Protein AF-0000000084525727 (afdb_homodimer)

Radius of gyration: 20.19 Å; Cα contacts (8 Å, |Δi|>4): 589; chains: 2; bounding box: 46×66×68 Å

Foldseek 3Di:
DDPPPPPPPPPPPDPPPPQDDQLCQLVCCVVPQKHWQPPWDDDVVGLATDDDDRSSLLNVLVSCVVPVPKAKEKEFEAQPPDDQVVQFVSRQSNSVNSLCCSCPVVNDDSVRYHGGYRYHVDFPADSVDPVSRVRRGTIMIGIDDD/DDPPPPPPPPPPPDPPPPQDDQLCQLVCCVVPQKHWQPPWDDDVVGLATDDDDRSSLLNVLVSCVVPVPKAKEKEFEAQPPDDQVVQFVSRQSNSVNSLCCSCPVVPDDSVRYHGGYRYHVDFPADSVDPVSRVRRGTIMIGIDDD

Organism: NCBI:txid1123501

Secondary structure (DSSP, 8-state):
---------------------TTHHHHHHHHHSEEE-TT--B-TT--SBPSS--HHHHHHHHHHHH-TT-EEEEEEE--S-S-HHHHHHHHHHHHHHHHHHHHHHH---GGGEEEEEEETSS-SS-TTSHHHHHHHSEEEEEEEP-/---------------------TTHHHHHHHHHSEEE-TT--B-TT--SBPSS--HHHHHHHHHHHH-TT-EEEEEEE--SSS-HHHHHHHHHHHHHHHHHHHHHHH---GGGEEEEE-TTSS-SS-TTSHHHHHHHSEEEEEEEP-

Nearest PDB structures (foldseek):
  5u1h-assembly3_C  TM=8.884E-01  e=2.795E-12  Pseudomonas aeruginosa PAO1
  5wtp-assembly2_B  TM=9.328E-01  e=4.922E-11  Capnocytophaga gingivalis ATCC 33624
  4g88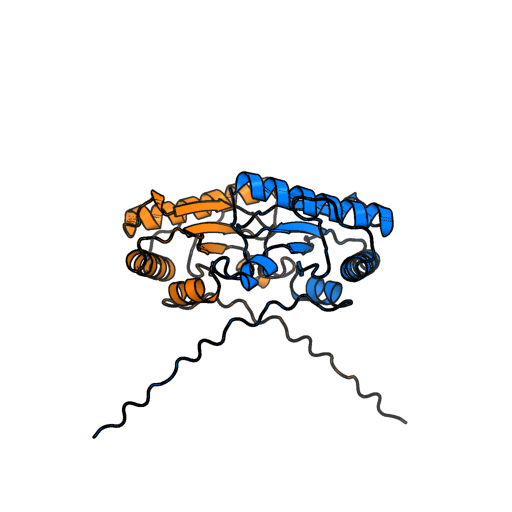-assembly4_G  TM=8.685E-01  e=4.033E-10  Acinetobacter baumannii
  7rjj-assembly2_B  TM=8.411E-01  e=5.866E-09  Klebsiella pneumoniae subsp. pneumoniae
  7bba-assembly4_D  TM=8.745E-01  e=3.495E-08  Escherichia coli

InterPro domains:
  IPR006664 Outer membrane protein, bacterial [PR01021] (42-64)
  IPR006664 Outer membrane protein, bacterial [PR01021] (72-87)
  IPR006664 Outer membrane protein, bacterial [PR01021] (87-103)
  IPR006665 OmpA-like domain [PF00691] (42-137)
  IPR006665 OmpA-like domain [PS51123] (29-146)
  IPR006665 OmpA-like domain [cd07185] (39-143)
  IPR036737 OmpA-like domain superfamily [G3DSA:3.30.1330.60] (24-145)
  IPR036737 OmpA-like domain superfamily [SSF103088] (37-145)
  IPR050330 Bacterial Outer Membrane Structural/Functional [PTHR30329] (40-145)

pLDDT: mean 86.95, std 20.02, range [26.7, 98.88]

Solvent-accessible surface area (backbone atoms only — not comparable to full-atom values): 15829 Å² total; per-residue (Å²): 136,84,80,78,76,77,77,75,77,73,70,76,67,78,72,75,85,66,54,56,56,75,70,33,40,45,56,30,33,72,71,35,20,35,28,58,43,61,75,72,53,57,48,89,98,46,44,52,62,53,88,77,88,43,58,46,57,52,29,41,44,54,41,44,66,76,35,79,75,55,34,35,38,28,30,9,27,26,38,68,76,74,55,61,70,61,30,24,53,47,13,20,44,32,14,40,35,50,50,49,46,39,31,73,75,63,63,43,64,64,90,39,50,46,55,34,44,53,6,44,72,73,59,80,32,20,57,85,40,72,68,22,25,53,66,15,51,38,40,29,40,33,52,46,75,120,136,82,80,80,78,78,78,75,76,74,72,78,68,78,74,76,85,64,54,56,58,75,71,32,40,43,56,32,33,71,71,34,21,35,29,58,44,62,77,72,51,57,50,90,97,44,44,52,62,52,87,78,87,45,58,44,58,53,30,42,45,52,42,42,67,76,35,80,75,55,34,34,37,27,31,10,28,26,38,68,78,73,55,62,70,63,29,24,55,47,13,21,44,33,14,40,35,51,50,50,46,41,31,73,74,61,64,42,62,64,89,41,49,46,56,36,40,53,6,45,74,74,59,81,30,20,55,86,40,72,70,22,25,54,65,16,51,37,39,30,41,32,53,46,75,120

Sequence (292 aa):
MAEATDDALTGEAAAPVVPPAAGEVGAQLEAAGHAVLGDLSFATGSSTLDEGSYPALADLAAWMAAHPGQAVALVGHTDAEGSLDANIALSRRRAASVLERLVDSHGVDRARLSAEGMGWLAPLASNLSAEGREANRRVEAVLLPEMAEATDDALTGEAAAPVVPPAAGEVGAQLEAAGHAVLGDLSFATGSSTLDEGSYPALADLAAWMAAHPGQAVALVGHTDAEGSLDANIALSRRRAASVLERLVDSHGVDRARLSAEGMGWLAPLASNLSAEGREANRRVEAVLLPE

Structure (mmCIF, N/CA/C/O backbone):
data_AF-0000000084525727-model_v1
#
loop_
_entity.id
_entity.type
_entity.pdbx_description
1 polymer 'Outer membrane protein'
#
loop_
_atom_site.group_PDB
_atom_site.id
_atom_site.type_symbol
_atom_site.label_atom_id
_atom_site.label_alt_id
_atom_site.label_comp_id
_atom_site.label_asym_id
_atom_site.label_entity_id
_atom_site.label_seq_id
_atom_site.pdbx_PDB_ins_code
_atom_site.Cartn_x
_atom_site.Cartn_y
_atom_site.Cartn_z
_atom_site.occupancy
_atom_site.B_iso_or_equiv
_atom_site.auth_seq_id
_atom_site.auth_comp_id
_atom_site.auth_asym_id
_atom_site.auth_atom_id
_atom_site.pdbx_PDB_model_num
ATOM 1 N N . MET A 1 1 ? -26.609 40.812 -18.391 1 31.98 1 MET A N 1
ATOM 2 C CA . MET A 1 1 ? -26.969 39.438 -18.016 1 31.98 1 MET A CA 1
ATOM 3 C C . MET A 1 1 ? -25.781 38.5 -18.25 1 31.98 1 MET A C 1
ATOM 5 O O . MET A 1 1 ? -25.516 38.094 -19.375 1 31.98 1 MET A O 1
ATOM 9 N N . ALA A 1 2 ? -24.719 38.656 -17.422 1 43.72 2 ALA A N 1
ATOM 10 C CA . ALA A 1 2 ? -23.406 38.031 -17.547 1 43.72 2 ALA A CA 1
ATOM 11 C C . ALA A 1 2 ? -23.516 36.531 -17.391 1 43.72 2 ALA A C 1
ATOM 13 O O . ALA A 1 2 ? -24.188 36.031 -16.484 1 43.72 2 ALA A O 1
ATOM 14 N N . GLU A 1 3 ? -23.344 35.688 -18.406 1 37.12 3 GLU A N 1
ATOM 15 C CA . GLU A 1 3 ? -23.375 34.219 -18.484 1 37.12 3 GLU A CA 1
ATOM 16 C C . GLU A 1 3 ? -22.219 33.594 -17.688 1 37.12 3 GLU A C 1
ATOM 18 O O . GLU A 1 3 ? -21.047 33.875 -17.984 1 37.12 3 GLU A O 1
ATOM 23 N N . ALA A 1 4 ? -22.406 33.375 -16.359 1 46.28 4 ALA A N 1
ATOM 24 C CA . ALA A 1 4 ? -21.469 32.625 -15.539 1 46.28 4 ALA A CA 1
ATOM 25 C C . ALA A 1 4 ? -21.172 31.25 -16.156 1 46.28 4 ALA A C 1
ATOM 27 O O . ALA A 1 4 ? -22.078 30.438 -16.359 1 46.28 4 ALA A O 1
ATOM 28 N N . THR A 1 5 ? -20.094 31.109 -16.938 1 38.69 5 THR A N 1
ATOM 29 C CA . THR A 1 5 ? -19.641 29.828 -17.469 1 38.69 5 THR A CA 1
ATOM 30 C C . THR A 1 5 ? -19.203 28.891 -16.328 1 38.69 5 THR A C 1
ATOM 32 O O . THR A 1 5 ? -18.359 29.266 -15.523 1 38.69 5 THR A O 1
ATOM 35 N N . ASP A 1 6 ? -20.078 28.062 -15.789 1 33.31 6 ASP A N 1
ATOM 36 C CA . ASP A 1 6 ? -19.828 26.969 -14.859 1 33.31 6 ASP A CA 1
ATOM 37 C C . ASP A 1 6 ? -18.703 26.062 -15.375 1 33.31 6 ASP A C 1
ATOM 39 O O . ASP A 1 6 ? -18.859 25.375 -16.391 1 33.31 6 ASP A O 1
ATOM 43 N N . ASP A 1 7 ? -17.5 26.453 -15.258 1 34.81 7 ASP A N 1
ATOM 44 C CA . ASP A 1 7 ? -16.406 25.516 -15.555 1 34.81 7 ASP A CA 1
ATOM 45 C C . ASP A 1 7 ? -16.516 24.266 -14.695 1 34.81 7 ASP A C 1
ATOM 47 O O . ASP A 1 7 ? -16.391 24.344 -13.469 1 34.81 7 ASP A O 1
ATOM 51 N N . ALA A 1 8 ? -17.328 23.234 -15.125 1 36.19 8 ALA A N 1
ATOM 52 C CA . ALA A 1 8 ? -17.344 21.875 -14.609 1 36.19 8 ALA A CA 1
ATOM 53 C C . ALA A 1 8 ? -15.93 21.328 -14.43 1 36.19 8 ALA A C 1
ATOM 55 O O . ALA A 1 8 ? -15.188 21.188 -15.398 1 36.19 8 ALA A O 1
ATOM 56 N N . LEU A 1 9 ? -15.305 21.547 -13.273 1 33.56 9 LEU A N 1
ATOM 57 C CA . LEU A 1 9 ? -14.109 20.812 -12.906 1 33.56 9 LEU A CA 1
ATOM 58 C C . LEU A 1 9 ? -14.312 19.312 -13.109 1 33.56 9 LEU A C 1
ATOM 60 O O . LEU A 1 9 ? -15.078 18.688 -12.375 1 33.56 9 LEU A O 1
ATOM 64 N N . THR A 1 10 ? -14.312 18.812 -14.312 1 36.59 10 THR A N 1
ATOM 65 C CA . THR A 1 10 ? -14.312 17.375 -14.562 1 36.59 10 THR A CA 1
ATOM 66 C C . THR A 1 10 ? -13.203 16.688 -13.781 1 36.59 10 THR A C 1
ATOM 68 O O . THR A 1 10 ? -12.016 16.906 -14.055 1 36.59 10 THR A O 1
ATOM 71 N N . GLY A 1 11 ? -13.289 16.578 -12.523 1 33.56 11 GLY A N 1
ATOM 72 C CA . GLY A 1 11 ? -12.391 15.68 -11.797 1 33.56 11 GLY A CA 1
ATOM 73 C C . GLY A 1 11 ? -12.125 14.375 -12.523 1 33.56 11 GLY A C 1
ATOM 74 O O . GLY A 1 11 ? -13.047 13.594 -12.758 1 33.56 11 GLY A O 1
ATOM 75 N N . GLU A 1 12 ? -11.164 14.336 -13.391 1 34.34 12 GLU A N 1
ATOM 76 C CA . GLU A 1 12 ? -10.82 13.062 -14.016 1 34.34 12 GLU A CA 1
ATOM 77 C C . GLU A 1 12 ? -10.711 11.945 -12.977 1 34.34 12 GLU A C 1
ATOM 79 O O . GLU A 1 12 ? -9.93 12.047 -12.031 1 34.34 12 GLU A O 1
ATOM 84 N N . ALA A 1 13 ? -11.781 11.258 -12.68 1 36.78 13 ALA A N 1
ATOM 85 C CA . ALA A 1 13 ? -11.82 10.039 -11.867 1 36.78 13 ALA A CA 1
ATOM 86 C C . ALA A 1 13 ? -10.547 9.211 -12.062 1 36.78 13 ALA A C 1
ATOM 88 O O . ALA A 1 13 ? -10.102 9.008 -13.188 1 36.78 13 ALA A O 1
ATOM 89 N N . ALA A 1 14 ? -9.703 9.086 -11.102 1 40.97 14 ALA A N 1
ATOM 90 C CA . ALA A 1 14 ? -8.578 8.164 -11.219 1 40.97 14 ALA A CA 1
ATOM 91 C C . ALA A 1 14 ? -8.977 6.902 -11.969 1 40.97 14 ALA A C 1
ATOM 93 O O . ALA A 1 14 ? -10.039 6.332 -11.719 1 40.97 14 ALA A O 1
ATOM 94 N N . ALA A 1 15 ? -8.398 6.621 -13.141 1 43.16 15 ALA A N 1
ATOM 95 C CA . ALA A 1 15 ? -8.695 5.438 -13.938 1 43.16 15 ALA A CA 1
ATOM 96 C C . ALA A 1 15 ? -8.656 4.172 -13.086 1 43.16 15 ALA A C 1
ATOM 98 O O . ALA A 1 15 ? -7.816 4.047 -12.188 1 43.16 15 ALA A O 1
ATOM 99 N N . PRO A 1 16 ? -9.758 3.4 -13.109 1 41.09 16 PRO A N 1
ATOM 100 C CA . PRO A 1 16 ? -9.789 2.146 -12.352 1 41.09 16 PRO A CA 1
ATOM 101 C C . PRO A 1 16 ? -8.531 1.303 -12.57 1 41.09 16 PRO A C 1
ATOM 103 O O . PRO A 1 16 ? -7.977 1.285 -13.664 1 41.09 16 PRO A O 1
ATOM 106 N N . VAL A 1 17 ? -7.73 1.151 -11.531 1 44.66 17 VAL A N 1
ATOM 107 C CA . VAL A 1 17 ? -6.648 0.175 -11.609 1 44.66 17 VAL A CA 1
ATOM 108 C C . VAL A 1 17 ? -7.172 -1.129 -12.203 1 44.66 17 VAL A C 1
ATOM 110 O O . VAL A 1 17 ? -8.039 -1.781 -11.625 1 44.66 17 VAL A O 1
ATOM 113 N N . VAL A 1 18 ? -7.316 -1.193 -13.508 1 49.03 18 VAL A N 1
ATOM 114 C CA . VAL A 1 18 ? -7.746 -2.41 -14.18 1 49.03 18 VAL A CA 1
ATOM 115 C C . VAL A 1 18 ? -6.734 -3.525 -13.938 1 49.03 18 VAL A C 1
ATOM 117 O O . VAL A 1 18 ? -5.535 -3.348 -14.18 1 49.03 18 VAL A O 1
ATOM 120 N N . PRO A 1 19 ? -7.129 -4.52 -13.203 1 53.41 19 PRO A N 1
ATOM 121 C CA . PRO A 1 19 ? -6.211 -5.656 -13.094 1 53.41 19 PRO A CA 1
ATOM 122 C C . PRO A 1 19 ? -5.605 -6.055 -14.438 1 53.41 19 PRO A C 1
ATOM 124 O O . PRO A 1 19 ? -6.262 -5.938 -15.469 1 53.41 19 PRO A O 1
ATOM 127 N N . PRO A 1 20 ? -4.34 -6.117 -14.43 1 51 20 PRO A N 1
ATOM 128 C CA . PRO A 1 20 ? -3.719 -6.496 -15.695 1 51 20 PRO A CA 1
ATOM 129 C C . PRO A 1 20 ? -4.309 -7.773 -16.281 1 51 20 PRO A C 1
ATOM 131 O O . PRO A 1 20 ? -4.762 -8.648 -15.547 1 51 20 PRO A O 1
ATOM 134 N N . ALA A 1 21 ? -4.629 -7.723 -17.531 1 55.97 21 ALA A N 1
ATOM 135 C CA . ALA A 1 21 ? -5 -8.945 -18.234 1 55.97 21 ALA A CA 1
ATOM 136 C C . ALA A 1 21 ? -3.918 -10.016 -18.094 1 55.97 21 ALA A C 1
ATOM 138 O O . ALA A 1 21 ? -2.768 -9.703 -17.781 1 55.97 21 ALA A O 1
ATOM 139 N N . ALA A 1 22 ? -4.348 -11.266 -18.219 1 56.44 22 ALA A N 1
ATOM 140 C CA . ALA A 1 22 ? -3.447 -12.414 -18.297 1 56.44 22 ALA A CA 1
ATOM 141 C C . ALA A 1 22 ? -2.291 -12.141 -19.25 1 56.44 22 ALA A C 1
ATOM 143 O O . ALA A 1 22 ? -2.479 -11.516 -20.297 1 56.44 22 ALA A O 1
ATOM 144 N N . GLY A 1 23 ? -0.954 -12.188 -18.797 1 65.5 23 GLY A N 1
ATOM 145 C CA . GLY A 1 23 ? 0.255 -11.891 -19.547 1 65.5 23 GLY A CA 1
ATOM 146 C C . GLY A 1 23 ? 0.879 -10.562 -19.188 1 65.5 23 GLY A C 1
ATOM 147 O O . GLY A 1 23 ? 2.014 -10.273 -19.578 1 65.5 23 GLY A O 1
ATOM 148 N N . GLU A 1 24 ? 0.169 -9.898 -18.312 1 87.06 24 GLU A N 1
ATOM 149 C CA . GLU A 1 24 ? 0.654 -8.539 -18.078 1 87.06 24 GLU A CA 1
ATOM 150 C C . GLU A 1 24 ? 1.333 -8.43 -16.719 1 87.06 24 GLU A C 1
ATOM 152 O O . GLU A 1 24 ? 1.987 -7.426 -16.422 1 87.06 24 GLU A O 1
ATOM 157 N N . VAL A 1 25 ? 1.328 -9.523 -15.977 1 95.62 25 VAL A N 1
ATOM 158 C CA . VAL A 1 25 ? 1.922 -9.469 -14.648 1 95.62 25 VAL A CA 1
ATOM 159 C C . VAL A 1 25 ? 3.416 -9.172 -14.758 1 95.62 25 VAL A C 1
ATOM 161 O O . VAL A 1 25 ? 3.926 -8.273 -14.086 1 95.62 25 VAL A O 1
ATOM 164 N N . GLY A 1 26 ? 4.043 -9.914 -15.672 1 94.62 26 GLY A N 1
ATOM 165 C CA . GLY A 1 26 ? 5.469 -9.695 -15.875 1 94.62 26 GLY A CA 1
ATOM 166 C C . GLY A 1 26 ? 5.805 -8.281 -16.312 1 94.62 26 GLY A C 1
ATOM 167 O O . GLY A 1 26 ? 6.734 -7.672 -15.781 1 94.62 26 GLY A O 1
ATOM 168 N N . ALA A 1 27 ? 5.023 -7.812 -17.25 1 93.25 27 ALA A N 1
ATOM 169 C CA . ALA A 1 27 ? 5.25 -6.461 -17.75 1 93.25 27 ALA A CA 1
ATOM 170 C C . ALA A 1 27 ? 5.07 -5.426 -16.641 1 93.25 27 ALA A C 1
ATOM 172 O O . ALA A 1 27 ? 5.832 -4.457 -16.562 1 93.25 27 ALA A O 1
ATOM 173 N N . GLN A 1 28 ? 4.125 -5.617 -15.805 1 95.81 28 GLN A N 1
ATOM 174 C CA . GLN A 1 28 ? 3.877 -4.688 -14.703 1 95.81 28 GLN A CA 1
ATOM 175 C C . GLN A 1 28 ? 4.996 -4.746 -13.672 1 95.81 28 GLN A C 1
ATOM 177 O O . GLN A 1 28 ? 5.426 -3.715 -13.148 1 95.81 28 GLN A O 1
ATOM 182 N N . LEU A 1 29 ? 5.473 -5.941 -13.43 1 96.56 29 LEU A N 1
ATOM 183 C CA . LEU A 1 29 ? 6.586 -6.086 -12.5 1 96.56 29 LEU A CA 1
ATOM 184 C C . LEU A 1 29 ? 7.809 -5.32 -12.992 1 96.56 29 LEU A C 1
ATOM 186 O O . LEU A 1 29 ? 8.469 -4.629 -12.211 1 96.56 29 LEU A O 1
ATOM 190 N N . GLU A 1 30 ? 8.023 -5.453 -14.266 1 92.88 30 GLU A N 1
ATOM 191 C CA . GLU A 1 30 ? 9.195 -4.793 -14.836 1 92.88 30 GLU A CA 1
ATOM 192 C C . GLU A 1 30 ? 9.016 -3.279 -14.859 1 92.88 30 GLU A C 1
ATOM 194 O O . GLU A 1 30 ? 9.953 -2.535 -14.555 1 92.88 30 GLU A O 1
ATOM 199 N N . ALA A 1 31 ? 7.887 -2.842 -15.133 1 92.75 31 ALA A N 1
ATOM 200 C CA . ALA A 1 31 ? 7.633 -1.415 -15.312 1 92.75 31 ALA A CA 1
ATOM 201 C C . ALA A 1 31 ? 7.422 -0.723 -13.969 1 92.75 31 ALA A C 1
ATOM 203 O O . ALA A 1 31 ? 7.949 0.368 -13.734 1 92.75 31 ALA A O 1
ATOM 204 N N . ALA A 1 32 ? 6.746 -1.383 -13.062 1 95 32 ALA A N 1
ATOM 205 C CA . ALA A 1 32 ? 6.258 -0.69 -11.875 1 95 32 ALA A CA 1
ATOM 206 C C . ALA A 1 32 ? 6.875 -1.275 -10.609 1 95 32 ALA A C 1
ATOM 208 O O . ALA A 1 32 ? 6.816 -0.662 -9.539 1 95 32 ALA A O 1
ATOM 209 N N . GLY A 1 33 ? 7.461 -2.432 -10.711 1 96.56 33 GLY A N 1
ATOM 210 C CA . GLY A 1 33 ? 8.031 -3.107 -9.555 1 96.56 33 GLY A CA 1
ATOM 211 C C . GLY A 1 33 ? 7.004 -3.865 -8.742 1 96.56 33 GLY A C 1
ATOM 212 O O . GLY A 1 33 ? 7.332 -4.457 -7.707 1 96.56 33 GLY A O 1
ATOM 213 N N . HIS A 1 34 ? 5.73 -3.777 -9.117 1 97.44 34 HIS A N 1
ATOM 214 C CA . HIS A 1 34 ? 4.648 -4.523 -8.477 1 97.44 34 HIS A CA 1
ATOM 215 C C . HIS A 1 34 ? 3.506 -4.77 -9.453 1 97.44 34 HIS A C 1
ATOM 217 O O . HIS A 1 34 ? 3.408 -4.105 -10.484 1 97.44 34 HIS A O 1
ATOM 223 N N . ALA A 1 35 ? 2.658 -5.781 -9.125 1 97.38 35 ALA A N 1
ATOM 224 C CA . ALA A 1 35 ? 1.536 -6.148 -9.984 1 97.38 35 ALA A CA 1
ATOM 225 C C . ALA A 1 35 ? 0.396 -6.75 -9.172 1 97.38 35 ALA A C 1
ATOM 227 O O . ALA A 1 35 ? 0.62 -7.621 -8.32 1 97.38 35 ALA A O 1
ATOM 228 N N . VAL A 1 36 ? -0.81 -6.23 -9.438 1 97 36 VAL A N 1
ATOM 229 C CA . VAL A 1 36 ? -1.998 -6.848 -8.859 1 97 36 VAL A CA 1
ATOM 230 C C . VAL A 1 36 ? -2.26 -8.195 -9.523 1 97 36 VAL A C 1
ATOM 232 O O . VAL A 1 36 ? -2.232 -8.305 -10.758 1 97 36 VAL A O 1
ATOM 235 N N . LEU A 1 37 ? -2.447 -9.172 -8.688 1 97 37 LEU A N 1
ATOM 236 C CA . LEU A 1 37 ? -2.871 -10.469 -9.195 1 97 37 LEU A CA 1
ATOM 237 C C . LEU A 1 37 ? -4.391 -10.555 -9.266 1 97 37 LEU A C 1
ATOM 239 O O . LEU A 1 37 ? -5.035 -11.047 -8.336 1 97 37 LEU A O 1
ATOM 243 N N . GLY A 1 38 ? -5.035 -10.07 -10.273 1 88.94 38 GLY A N 1
ATOM 244 C CA . GLY A 1 38 ? -6.418 -9.625 -10.359 1 88.94 38 GLY A CA 1
ATOM 245 C C . GLY A 1 38 ? -7.398 -10.773 -10.531 1 88.94 38 GLY A C 1
ATOM 246 O O . GLY A 1 38 ? -8.609 -10.578 -10.43 1 88.94 38 GLY A O 1
ATOM 247 N N . ASP A 1 39 ? -7.133 -12 -10.75 1 89.25 39 ASP A N 1
ATOM 248 C CA . ASP A 1 39 ? -8.094 -13.055 -11.047 1 89.25 39 ASP A CA 1
ATOM 249 C C . ASP A 1 39 ? -8.211 -14.031 -9.883 1 89.25 39 ASP A C 1
ATOM 251 O O . ASP A 1 39 ? -8.836 -15.094 -10.016 1 89.25 39 ASP A O 1
ATOM 255 N N . LEU A 1 40 ? -7.664 -13.656 -8.742 1 94.44 40 LEU A N 1
ATOM 256 C CA . LEU A 1 40 ? -7.68 -14.578 -7.613 1 94.44 40 LEU A CA 1
ATOM 257 C C . LEU A 1 40 ? -9.039 -14.578 -6.93 1 94.44 40 LEU A C 1
ATOM 259 O O . LEU A 1 40 ? -9.68 -13.531 -6.801 1 94.44 40 LEU A O 1
ATOM 263 N N . SER A 1 41 ? -9.398 -15.766 -6.52 1 92.31 41 SER A N 1
ATOM 264 C CA . SER A 1 41 ? -10.672 -15.922 -5.828 1 92.31 41 SER A CA 1
ATOM 265 C C . SER A 1 41 ? -10.508 -16.719 -4.539 1 92.31 41 SER A C 1
ATOM 267 O O . SER A 1 41 ? -9.914 -17.797 -4.547 1 92.31 41 SER A O 1
ATOM 269 N N . PHE A 1 42 ? -11.008 -16.062 -3.465 1 92.5 42 PHE A N 1
ATOM 270 C CA . PHE A 1 42 ? -11.086 -16.703 -2.158 1 92.5 42 PHE A CA 1
ATOM 271 C C . PHE A 1 42 ? -12.539 -16.891 -1.729 1 92.5 42 PHE A C 1
ATOM 273 O O . PHE A 1 42 ? -13.391 -16.047 -2.021 1 92.5 42 PHE A O 1
ATOM 280 N N . ALA A 1 43 ? -12.789 -17.984 -1.154 1 80.88 43 ALA A N 1
ATOM 281 C CA . ALA A 1 43 ? -14.148 -18.141 -0.631 1 80.88 43 ALA A CA 1
ATOM 282 C C . ALA A 1 43 ? -14.438 -17.109 0.452 1 80.88 43 ALA A C 1
ATOM 284 O O . ALA A 1 43 ? -13.523 -16.656 1.143 1 80.88 43 ALA A O 1
ATOM 285 N N . THR A 1 44 ? -15.789 -16.656 0.565 1 71.31 44 THR A N 1
ATOM 286 C CA . THR A 1 44 ? -16.188 -15.703 1.595 1 71.31 44 THR A CA 1
ATOM 287 C C . THR A 1 44 ? -15.703 -16.156 2.969 1 71.31 44 THR A C 1
ATOM 289 O O . THR A 1 44 ? -15.914 -17.312 3.354 1 71.31 44 THR A O 1
ATOM 292 N N . GLY A 1 45 ? -15.07 -15.297 3.646 1 77 45 GLY A N 1
ATOM 293 C CA . GLY A 1 45 ? -14.602 -15.594 4.992 1 77 45 GLY A CA 1
ATOM 294 C C . GLY A 1 45 ? -13.406 -16.516 5.02 1 77 45 GLY A C 1
ATOM 295 O O . GLY A 1 45 ? -13 -16.984 6.086 1 77 45 GLY A O 1
ATOM 296 N N . SER A 1 46 ? -12.891 -16.859 3.82 1 85.06 46 SER A N 1
ATOM 297 C CA . SER A 1 46 ? -11.797 -17.812 3.727 1 85.06 46 SER A CA 1
ATOM 298 C C . SER A 1 46 ? -10.516 -17.156 3.229 1 85.06 46 SER A C 1
ATOM 300 O O . SER A 1 46 ? -10.562 -16.094 2.607 1 85.06 46 SER A O 1
ATOM 302 N N . SER A 1 47 ? -9.398 -17.75 3.693 1 93.06 47 SER A N 1
ATOM 303 C CA . SER A 1 47 ? -8.109 -17.328 3.156 1 93.06 47 SER A CA 1
ATOM 304 C C . SER A 1 47 ? -7.527 -18.375 2.227 1 93.06 47 SER A C 1
ATOM 306 O O . SER A 1 47 ? -6.395 -18.25 1.758 1 93.06 47 SER A O 1
ATOM 308 N N . THR A 1 48 ? -8.297 -19.359 2.008 1 92.94 48 THR A N 1
ATOM 309 C CA . THR A 1 48 ? -7.824 -20.422 1.118 1 92.94 48 THR A CA 1
ATOM 310 C C . THR A 1 48 ? -8.156 -20.094 -0.334 1 92.94 48 THR A C 1
ATOM 312 O O . THR A 1 48 ? -9.32 -19.828 -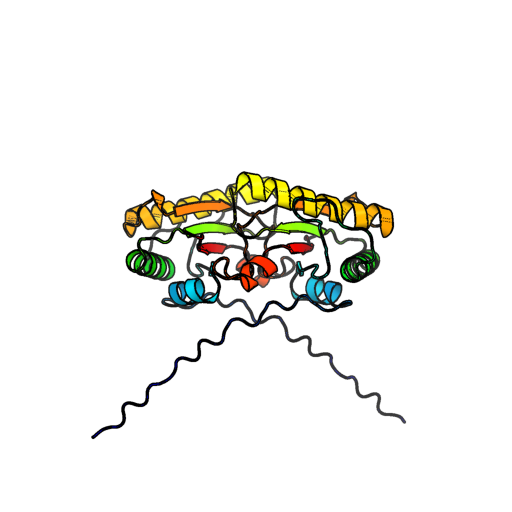0.668 1 92.94 48 THR A O 1
ATOM 315 N N . LEU A 1 49 ? -7.195 -20.078 -1.158 1 94.62 49 LEU A N 1
ATOM 316 C CA . LEU A 1 49 ? -7.383 -19.844 -2.586 1 94.62 49 LEU A CA 1
ATOM 317 C C . LEU A 1 49 ? -8.203 -20.969 -3.213 1 94.62 49 LEU A C 1
ATOM 319 O O . LEU A 1 49 ? -7.934 -22.156 -2.973 1 94.62 49 LEU A O 1
ATOM 323 N N . ASP A 1 50 ? -9.203 -20.578 -3.947 1 91.56 50 ASP A N 1
ATOM 324 C CA . ASP A 1 50 ? -10.062 -21.578 -4.59 1 91.56 50 ASP A CA 1
ATOM 325 C C . ASP A 1 50 ? -9.266 -22.422 -5.574 1 91.56 50 ASP A C 1
ATOM 327 O O . ASP A 1 50 ? -8.219 -22 -6.074 1 91.56 50 ASP A O 1
ATOM 331 N N . GLU A 1 51 ? -9.969 -23.562 -5.754 1 88.44 51 GLU A N 1
ATOM 332 C CA . GLU A 1 51 ? -9.359 -24.438 -6.758 1 88.44 51 GLU A CA 1
ATOM 333 C C . GLU A 1 51 ? -9.516 -23.859 -8.156 1 88.44 51 GLU A C 1
ATOM 335 O O . GLU A 1 51 ? -10.414 -23.047 -8.406 1 88.44 51 GLU A O 1
ATOM 340 N N . GLY A 1 52 ? -8.633 -24.109 -9 1 89.06 52 GLY A N 1
ATOM 341 C CA . GLY A 1 52 ? -8.711 -23.641 -10.375 1 89.06 52 GLY A CA 1
ATOM 342 C C . GLY A 1 52 ? -7.418 -23.031 -10.883 1 89.06 52 GLY A C 1
ATOM 343 O O . GLY A 1 52 ? -6.398 -23.062 -10.188 1 89.06 52 GLY A O 1
ATOM 344 N N . SER A 1 53 ? -7.609 -22.672 -12.109 1 90.25 53 SER A N 1
ATOM 345 C CA . SER A 1 53 ? -6.453 -22.062 -12.758 1 90.25 53 SER A CA 1
ATOM 346 C C . SER A 1 53 ? -6.539 -20.531 -12.711 1 90.25 53 SER A C 1
ATOM 348 O O . SER A 1 53 ? -7.617 -19.969 -12.891 1 90.25 53 SER A O 1
ATOM 350 N N . TYR A 1 54 ? -5.391 -20.016 -12.414 1 93.94 54 TYR A N 1
ATOM 351 C CA . TYR A 1 54 ? -5.277 -18.562 -12.367 1 93.94 54 TYR A CA 1
ATOM 352 C C . TYR A 1 54 ? -4.188 -18.078 -13.305 1 93.94 54 TYR A C 1
ATOM 354 O O . TYR A 1 54 ? -2.998 -18.172 -13 1 93.94 54 TYR A O 1
ATOM 362 N N . PRO A 1 55 ? -4.582 -17.484 -14.398 1 94.75 55 PRO A N 1
ATOM 363 C CA . PRO A 1 55 ? -3.602 -17.031 -15.383 1 94.75 55 PRO A CA 1
ATOM 364 C C . PRO A 1 55 ? -2.559 -16.094 -14.781 1 94.75 55 PRO A C 1
ATOM 366 O O . PRO A 1 55 ? -1.385 -16.141 -15.164 1 94.75 55 PRO A O 1
ATOM 369 N N . ALA A 1 56 ? -2.957 -15.281 -13.875 1 96.19 56 ALA A N 1
ATOM 370 C CA . ALA A 1 56 ? -2.012 -14.359 -13.258 1 96.19 56 ALA A CA 1
ATOM 371 C C . ALA A 1 56 ? -0.896 -15.109 -12.539 1 96.19 56 ALA A C 1
ATOM 373 O O . ALA A 1 56 ? 0.261 -14.688 -12.562 1 96.19 56 ALA A O 1
ATOM 374 N N . LEU A 1 57 ? -1.222 -16.188 -11.891 1 97.31 57 LEU A N 1
ATOM 375 C CA . LEU A 1 57 ? -0.209 -16.969 -11.195 1 97.31 57 LEU A CA 1
ATOM 376 C C . LEU A 1 57 ? 0.716 -17.672 -12.188 1 97.31 57 LEU A C 1
ATOM 378 O O . LEU A 1 57 ? 1.927 -17.75 -11.961 1 97.31 57 LEU A O 1
ATOM 382 N N . ALA A 1 58 ? 0.119 -18.141 -13.219 1 96.38 58 ALA A N 1
ATOM 383 C CA . ALA A 1 58 ? 0.933 -18.766 -14.258 1 96.38 58 ALA A CA 1
ATOM 384 C C . ALA A 1 58 ? 1.903 -17.766 -14.875 1 96.38 58 ALA A C 1
ATOM 386 O O . ALA A 1 58 ? 3.074 -18.078 -15.094 1 96.38 58 ALA A O 1
ATOM 387 N N . ASP A 1 59 ? 1.402 -16.609 -15.133 1 96.56 59 ASP A N 1
ATOM 388 C CA . ASP A 1 59 ? 2.232 -15.547 -15.688 1 96.56 59 ASP A CA 1
ATOM 389 C C . ASP A 1 59 ? 3.369 -15.18 -14.734 1 96.56 59 ASP A C 1
ATOM 391 O O . ASP A 1 59 ? 4.512 -15.016 -15.164 1 96.56 59 ASP A O 1
ATOM 395 N N . LEU A 1 60 ? 3.062 -15.055 -13.477 1 97.94 60 LEU A N 1
ATOM 396 C CA . LEU A 1 60 ? 4.078 -14.727 -12.484 1 97.94 60 LEU A CA 1
ATOM 397 C C . LEU A 1 60 ? 5.137 -15.828 -12.406 1 97.94 60 LEU A C 1
ATOM 399 O O . LEU A 1 60 ? 6.336 -15.539 -12.414 1 97.94 60 LEU A O 1
ATOM 403 N N . ALA A 1 61 ? 4.68 -17.016 -12.359 1 98 61 ALA A N 1
ATOM 404 C CA . ALA A 1 61 ? 5.605 -18.141 -12.281 1 98 61 ALA A CA 1
ATOM 405 C C . ALA A 1 61 ? 6.531 -18.188 -13.5 1 98 61 ALA A C 1
ATOM 407 O O . ALA A 1 61 ? 7.734 -18.406 -13.359 1 98 61 ALA A O 1
ATOM 408 N N . ALA A 1 62 ? 5.973 -18 -14.648 1 97.12 62 ALA A N 1
ATOM 409 C CA . ALA A 1 62 ? 6.766 -18 -15.867 1 97.12 62 ALA A CA 1
ATOM 410 C C . ALA A 1 62 ? 7.797 -16.859 -15.844 1 97.12 62 ALA A C 1
ATOM 412 O O . ALA A 1 62 ? 8.945 -17.062 -16.234 1 97.12 62 ALA A O 1
ATOM 413 N N . TRP A 1 63 ? 7.332 -15.742 -15.453 1 97.75 63 TRP A N 1
ATOM 414 C CA . TRP A 1 63 ? 8.25 -14.609 -15.352 1 97.75 63 TRP A CA 1
ATOM 415 C C . TRP A 1 63 ? 9.383 -14.914 -14.383 1 97.75 63 TRP A C 1
ATOM 417 O O . TRP A 1 63 ? 10.547 -14.633 -14.68 1 97.75 63 TRP A O 1
ATOM 427 N N . MET A 1 64 ? 9.094 -15.461 -13.211 1 97.75 64 MET A N 1
ATOM 428 C CA . MET A 1 64 ? 10.102 -15.766 -12.203 1 97.75 64 MET A CA 1
ATOM 429 C C . MET A 1 64 ? 11.086 -16.812 -12.719 1 97.75 64 MET A C 1
ATOM 431 O O . MET A 1 64 ? 12.273 -16.766 -12.406 1 97.75 64 MET A O 1
ATOM 435 N N . ALA A 1 65 ? 10.555 -17.734 -13.508 1 97.69 65 ALA A N 1
ATOM 436 C CA . ALA A 1 65 ? 11.438 -18.719 -14.117 1 97.69 65 ALA A CA 1
ATOM 437 C C . ALA A 1 65 ? 12.445 -18.047 -15.055 1 97.69 65 ALA A C 1
ATOM 439 O O . ALA A 1 65 ? 13.602 -18.469 -15.141 1 97.69 65 ALA A O 1
ATOM 440 N N . ALA A 1 66 ? 12.008 -17.031 -15.727 1 96.88 66 ALA A N 1
ATOM 441 C CA . ALA A 1 66 ? 12.859 -16.312 -16.672 1 96.88 66 ALA A CA 1
ATOM 442 C C . ALA A 1 66 ? 13.812 -15.375 -15.938 1 96.88 66 ALA A C 1
ATOM 444 O O . ALA A 1 66 ? 14.766 -14.859 -16.531 1 96.88 66 ALA A O 1
ATOM 445 N N . HIS A 1 67 ? 13.594 -15.172 -14.664 1 96 67 HIS A N 1
ATOM 446 C CA . HIS A 1 67 ? 14.398 -14.273 -13.852 1 96 67 HIS A CA 1
ATOM 447 C C . HIS A 1 67 ? 14.82 -14.945 -12.547 1 96 67 HIS A C 1
ATOM 449 O O . HIS A 1 67 ? 14.375 -14.555 -11.469 1 96 67 HIS A O 1
ATOM 455 N N . PRO A 1 68 ? 15.727 -15.836 -12.555 1 94.94 68 PRO A N 1
ATOM 456 C CA . PRO A 1 68 ? 16.031 -16.703 -11.414 1 94.94 68 PRO A CA 1
ATOM 457 C C . PRO A 1 68 ? 16.641 -15.93 -10.242 1 94.94 68 PRO A C 1
ATOM 459 O O . PRO A 1 68 ? 16.672 -16.422 -9.117 1 94.94 68 PRO A O 1
ATOM 462 N N . GLY A 1 69 ? 17.078 -14.734 -10.344 1 94.12 69 GLY A N 1
ATOM 463 C CA . GLY A 1 69 ? 17.672 -13.969 -9.266 1 94.12 69 GLY A CA 1
ATOM 464 C C . GLY A 1 69 ? 16.672 -13.07 -8.547 1 94.12 69 GLY A C 1
ATOM 465 O O . GLY A 1 69 ? 17 -12.453 -7.535 1 94.12 69 GLY A O 1
ATOM 466 N N . GLN A 1 70 ? 15.484 -13.07 -9.07 1 95.62 70 GLN A N 1
ATOM 467 C CA . GLN A 1 70 ? 14.508 -12.141 -8.516 1 95.62 70 GLN A CA 1
ATOM 468 C C . GLN A 1 70 ? 13.641 -12.82 -7.461 1 95.62 70 GLN A C 1
ATOM 470 O O . GLN A 1 70 ? 13.273 -13.992 -7.609 1 95.62 70 GLN A O 1
ATOM 475 N N . ALA A 1 71 ? 13.391 -12.086 -6.375 1 97.38 71 ALA A N 1
ATOM 476 C CA . ALA A 1 71 ? 12.453 -12.516 -5.348 1 97.38 71 ALA A CA 1
ATOM 477 C C . ALA A 1 71 ? 11.211 -11.625 -5.34 1 97.38 71 ALA A C 1
ATOM 479 O O . ALA A 1 71 ? 11.258 -10.477 -5.785 1 97.38 71 ALA A O 1
ATOM 480 N N . VAL A 1 72 ? 10.164 -12.234 -4.867 1 98.19 72 VAL A N 1
ATOM 481 C CA . VAL A 1 72 ? 8.875 -11.555 -4.887 1 98.19 72 VAL A CA 1
ATOM 482 C C . VAL A 1 72 ? 8.203 -11.68 -3.521 1 98.19 72 VAL A C 1
ATOM 484 O O . VAL A 1 72 ? 8.203 -12.758 -2.92 1 98.19 72 VAL A O 1
ATOM 487 N N . ALA A 1 73 ? 7.75 -10.578 -3.002 1 98.56 73 ALA A N 1
ATOM 488 C CA . ALA A 1 73 ? 6.836 -10.602 -1.863 1 98.56 73 ALA A CA 1
ATOM 489 C C . ALA A 1 73 ? 5.383 -10.578 -2.326 1 98.56 73 ALA A C 1
ATOM 491 O O . ALA A 1 73 ? 4.988 -9.719 -3.113 1 98.56 73 ALA A O 1
ATOM 492 N N . LEU A 1 74 ? 4.617 -11.578 -1.9 1 98.88 74 LEU A N 1
ATOM 493 C CA . LEU A 1 74 ? 3.17 -11.562 -2.074 1 98.88 74 LEU A CA 1
ATOM 494 C C . LEU A 1 74 ? 2.494 -10.828 -0.92 1 98.88 74 LEU A C 1
ATOM 496 O O . LEU A 1 74 ? 2.639 -11.219 0.24 1 98.88 74 LEU A O 1
ATOM 500 N N . VAL A 1 75 ? 1.79 -9.75 -1.253 1 98.75 75 VAL A N 1
ATOM 501 C CA . VAL A 1 75 ? 1.236 -8.875 -0.225 1 98.75 75 VAL A CA 1
ATOM 502 C C . VAL A 1 75 ? -0.287 -8.844 -0.337 1 98.75 75 VAL A C 1
ATOM 504 O O . VAL A 1 75 ? -0.832 -8.414 -1.354 1 98.75 75 VAL A O 1
ATOM 507 N N . GLY A 1 76 ? -0.929 -9.297 0.731 1 97.88 76 GLY A N 1
ATOM 508 C CA . GLY A 1 76 ? -2.381 -9.25 0.779 1 97.88 76 GLY A CA 1
ATOM 509 C C . GLY A 1 76 ? -2.922 -7.918 1.256 1 97.88 76 GLY A C 1
ATOM 510 O O . GLY A 1 76 ? -2.316 -7.27 2.111 1 97.88 76 GLY A O 1
ATOM 511 N N . HIS A 1 77 ? -4.047 -7.566 0.763 1 96.81 77 HIS A N 1
ATOM 512 C CA . HIS A 1 77 ? -4.773 -6.348 1.103 1 96.81 77 HIS A CA 1
ATOM 513 C C . HIS A 1 77 ? -6.258 -6.637 1.317 1 96.81 77 HIS A C 1
ATOM 515 O O . HIS A 1 77 ? -6.812 -7.543 0.695 1 96.81 77 HIS A O 1
ATOM 521 N N . THR A 1 78 ? -6.809 -5.809 2.158 1 96.06 78 THR A N 1
ATOM 522 C CA . THR A 1 78 ? -8.25 -5.906 2.393 1 96.06 78 THR A CA 1
ATOM 523 C C . THR A 1 78 ? -8.922 -4.551 2.193 1 96.06 78 THR A C 1
ATOM 525 O O . THR A 1 78 ? -8.242 -3.535 2.01 1 96.06 78 THR A O 1
ATOM 528 N N . ASP A 1 79 ? -10.227 -4.59 2.104 1 95.56 79 ASP A N 1
ATOM 529 C CA . ASP A 1 79 ? -10.953 -3.336 2.297 1 95.56 79 ASP A CA 1
ATOM 530 C C . ASP A 1 79 ? -10.953 -2.926 3.768 1 95.56 79 ASP A C 1
ATOM 532 O O . ASP A 1 79 ? -10.391 -3.623 4.613 1 95.56 79 ASP A O 1
ATOM 536 N N . ALA A 1 80 ? -11.586 -1.831 4.117 1 95.56 80 ALA A N 1
ATOM 537 C CA . ALA A 1 80 ? -11.422 -1.264 5.453 1 95.56 80 ALA A CA 1
ATOM 538 C C . ALA A 1 80 ? -12.57 -1.672 6.367 1 95.56 80 ALA A C 1
ATOM 540 O O . ALA A 1 80 ? -12.891 -0.969 7.328 1 95.56 80 ALA A O 1
ATOM 541 N N . GLU A 1 81 ? -13.227 -2.75 6.035 1 93 81 GLU A N 1
ATOM 542 C CA . GLU A 1 81 ? -14.242 -3.281 6.938 1 93 81 GLU A CA 1
ATOM 543 C C . GLU A 1 81 ? -13.617 -4.121 8.047 1 93 81 GLU A C 1
ATOM 545 O O . GLU A 1 81 ? -12.883 -5.07 7.77 1 93 81 GLU A O 1
ATOM 550 N N . GLY A 1 82 ? -13.859 -3.729 9.297 1 93.19 82 GLY A N 1
ATOM 551 C CA . GLY A 1 82 ? -13.336 -4.484 10.43 1 93.19 82 GLY A CA 1
ATOM 552 C C . GLY A 1 82 ? -12.047 -3.912 10.984 1 93.19 82 GLY A C 1
ATOM 553 O O . GLY A 1 82 ? -11.562 -2.883 10.508 1 93.19 82 GLY A O 1
ATOM 554 N N . SER A 1 83 ? -11.469 -4.551 11.992 1 95.69 83 SER A N 1
ATOM 555 C CA . SER A 1 83 ? -10.297 -4.043 12.695 1 95.69 83 SER A CA 1
ATOM 556 C C . SER A 1 83 ? -9.031 -4.234 11.859 1 95.69 83 SER A C 1
ATOM 558 O O . SER A 1 83 ? -8.938 -5.184 11.078 1 95.69 83 SER A O 1
ATOM 560 N N . LEU A 1 84 ? -8.125 -3.354 12.094 1 96.5 84 LEU A N 1
ATOM 561 C CA . LEU A 1 84 ? -6.867 -3.428 11.352 1 96.5 84 LEU A CA 1
ATOM 562 C C . LEU A 1 84 ? -6.145 -4.742 11.641 1 96.5 84 LEU A C 1
ATOM 564 O O . LEU A 1 84 ? -5.684 -5.414 10.719 1 96.5 84 LEU A O 1
ATOM 568 N N . ASP A 1 85 ? -6.047 -5.113 12.914 1 97.19 85 ASP A N 1
ATOM 569 C CA . ASP A 1 85 ? -5.305 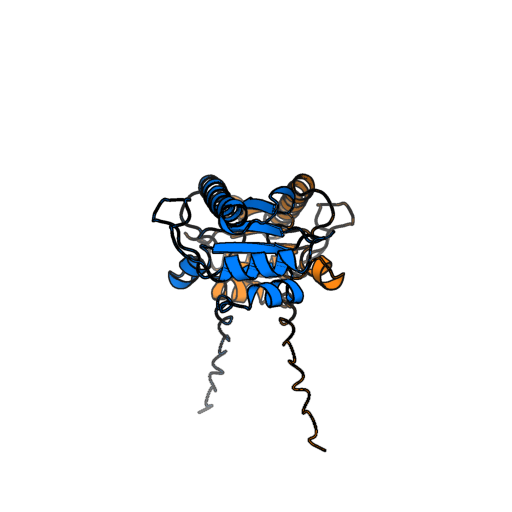-6.316 13.273 1 97.19 85 ASP A CA 1
ATOM 570 C C . ASP A 1 85 ? -5.895 -7.551 12.594 1 97.19 85 ASP A C 1
ATOM 572 O O . ASP A 1 85 ? -5.16 -8.391 12.078 1 97.19 85 ASP A O 1
ATOM 576 N N . ALA A 1 86 ? -7.223 -7.688 12.609 1 96.19 86 ALA A N 1
ATOM 577 C CA . ALA A 1 86 ? -7.879 -8.82 11.961 1 96.19 86 ALA A CA 1
ATOM 578 C C . ALA A 1 86 ? -7.621 -8.82 10.453 1 96.19 86 ALA A C 1
ATOM 580 O O . ALA A 1 86 ? -7.41 -9.875 9.852 1 96.19 86 ALA A O 1
ATOM 581 N N . ASN A 1 87 ? -7.617 -7.648 9.922 1 96.31 87 ASN A N 1
ATOM 582 C CA . ASN A 1 87 ? -7.41 -7.535 8.484 1 96.31 87 ASN A CA 1
ATOM 583 C C . ASN A 1 87 ? -5.961 -7.816 8.102 1 96.31 87 ASN A C 1
ATOM 585 O O . ASN A 1 87 ? -5.691 -8.367 7.035 1 96.31 87 ASN A O 1
ATOM 589 N N . ILE A 1 88 ? -5.008 -7.43 8.93 1 97.19 88 ILE A N 1
ATOM 590 C CA . ILE A 1 88 ? -3.611 -7.781 8.688 1 97.19 88 ILE A CA 1
ATOM 591 C C . ILE A 1 88 ? -3.451 -9.297 8.711 1 97.19 88 ILE A C 1
ATOM 593 O O . ILE A 1 88 ? -2.828 -9.875 7.816 1 97.19 88 ILE A O 1
ATOM 597 N N . ALA A 1 89 ? -4.02 -9.938 9.68 1 97.12 89 ALA A N 1
ATOM 598 C CA . ALA A 1 89 ? -3.932 -11.391 9.773 1 97.12 89 ALA A CA 1
ATOM 599 C C . ALA A 1 89 ? -4.582 -12.062 8.57 1 97.12 89 ALA A C 1
ATOM 601 O O . ALA A 1 89 ? -4.016 -12.984 7.98 1 97.12 89 ALA A O 1
ATOM 602 N N . LEU A 1 90 ? -5.762 -11.594 8.188 1 96.81 90 LEU A N 1
ATOM 603 C CA . LEU A 1 90 ? -6.484 -12.148 7.043 1 96.81 90 LEU A CA 1
ATOM 604 C C . LEU A 1 90 ? -5.684 -11.969 5.758 1 96.81 90 LEU A C 1
ATOM 606 O O . LEU A 1 90 ? -5.523 -12.922 4.984 1 96.81 90 LEU A O 1
ATOM 610 N N . SER A 1 91 ? -5.25 -10.82 5.523 1 97.12 91 SER A N 1
ATOM 611 C CA . SER A 1 91 ? -4.527 -10.531 4.289 1 97.12 91 SER A CA 1
ATOM 612 C C . SER A 1 91 ? -3.229 -11.32 4.207 1 97.12 91 SER A C 1
ATOM 614 O O . SER A 1 91 ? -2.824 -11.75 3.121 1 97.12 91 SER A O 1
ATOM 616 N N . ARG A 1 92 ? -2.568 -11.547 5.32 1 98.06 92 ARG A N 1
ATOM 617 C CA . ARG A 1 92 ? -1.361 -12.367 5.34 1 98.06 92 ARG A CA 1
ATOM 618 C C . ARG A 1 92 ? -1.682 -13.82 5.012 1 98.06 92 ARG A C 1
ATOM 620 O O . ARG A 1 92 ? -0.95 -14.469 4.262 1 98.06 92 ARG A O 1
ATOM 627 N N . ARG A 1 93 ? -2.74 -14.328 5.57 1 98.06 93 ARG A N 1
ATOM 628 C CA . ARG A 1 93 ? -3.133 -15.703 5.297 1 98.06 93 ARG A CA 1
ATOM 629 C C . ARG A 1 93 ? -3.473 -15.898 3.824 1 98.06 93 ARG A C 1
ATOM 631 O O . ARG A 1 93 ? -3.127 -16.922 3.23 1 98.06 93 ARG A O 1
ATOM 638 N N . ARG A 1 94 ? -4.137 -14.969 3.24 1 97.75 94 ARG A N 1
ATOM 639 C CA . ARG A 1 94 ? -4.48 -15.055 1.825 1 97.75 94 ARG A CA 1
ATOM 640 C C . ARG A 1 94 ? -3.227 -15.023 0.956 1 97.75 94 ARG A C 1
ATOM 642 O O . ARG A 1 94 ? -3.104 -15.797 0.006 1 97.75 94 ARG A O 1
ATOM 649 N N . ALA A 1 95 ? -2.289 -14.133 1.305 1 98.25 95 ALA A N 1
ATOM 650 C CA . ALA A 1 95 ? -1.009 -14.102 0.601 1 98.25 95 ALA A CA 1
ATOM 65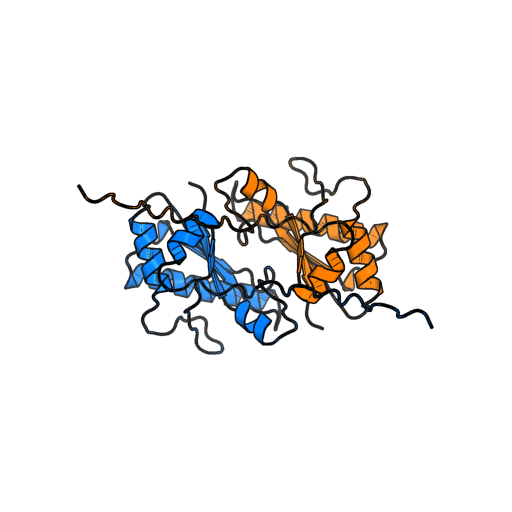1 C C . ALA A 1 95 ? -0.274 -15.43 0.739 1 98.25 95 ALA A C 1
ATOM 653 O O . ALA A 1 95 ? 0.334 -15.914 -0.219 1 98.25 95 ALA A O 1
ATOM 654 N N . ALA A 1 96 ? -0.369 -16.047 1.928 1 98.38 96 ALA A N 1
ATOM 655 C CA . ALA A 1 96 ? 0.287 -17.328 2.166 1 98.38 96 ALA A CA 1
ATOM 656 C C . ALA A 1 96 ? -0.325 -18.422 1.303 1 98.38 96 ALA A C 1
ATOM 658 O O . ALA A 1 96 ? 0.388 -19.297 0.794 1 98.38 96 ALA A O 1
ATOM 659 N N . SER A 1 97 ? -1.625 -18.375 1.158 1 97.88 97 SER A N 1
ATOM 660 C CA . SER A 1 97 ? -2.287 -19.359 0.296 1 97.88 97 SER A CA 1
ATOM 661 C C . SER A 1 97 ? -1.82 -19.219 -1.149 1 97.88 97 SER A C 1
ATOM 663 O O . SER A 1 97 ? -1.645 -20.219 -1.847 1 97.88 97 SER A O 1
ATOM 665 N N . VAL A 1 98 ? -1.634 -18.031 -1.587 1 98.31 98 VAL A N 1
ATOM 666 C CA . VAL A 1 98 ? -1.134 -17.766 -2.934 1 98.31 98 VAL A CA 1
ATOM 667 C C . VAL A 1 98 ? 0.29 -18.297 -3.07 1 98.31 98 VAL A C 1
ATOM 669 O O . VAL A 1 98 ? 0.627 -18.938 -4.07 1 98.31 98 VAL A O 1
ATOM 672 N N . LEU A 1 99 ? 1.106 -18 -2.074 1 98.69 99 LEU A N 1
ATOM 673 C CA . LEU A 1 99 ? 2.473 -18.516 -2.049 1 98.69 99 LEU A CA 1
ATOM 674 C C . LEU A 1 99 ? 2.484 -20.031 -2.193 1 98.69 99 LEU A C 1
ATOM 676 O O . LEU A 1 99 ? 3.225 -20.578 -3.016 1 98.69 99 LEU A O 1
ATOM 680 N N . GLU A 1 100 ? 1.669 -20.719 -1.437 1 98.06 100 GLU A N 1
ATOM 681 C CA . GLU A 1 100 ? 1.629 -22.172 -1.478 1 98.06 100 GLU A CA 1
ATOM 682 C C . GLU A 1 100 ? 1.219 -22.672 -2.857 1 98.06 100 GLU A C 1
ATOM 684 O O . GLU A 1 100 ? 1.759 -23.672 -3.348 1 98.06 100 GLU A O 1
ATOM 689 N N . ARG A 1 101 ? 0.25 -22 -3.457 1 97.69 101 ARG A N 1
ATOM 690 C CA . ARG A 1 101 ? -0.17 -22.391 -4.801 1 97.69 101 ARG A CA 1
ATOM 691 C C . ARG A 1 101 ? 0.977 -22.234 -5.797 1 97.69 101 ARG A C 1
ATOM 693 O O . ARG A 1 101 ? 1.165 -23.094 -6.66 1 97.69 101 ARG A O 1
ATOM 700 N N . LEU A 1 102 ? 1.705 -21.156 -5.734 1 98.38 102 LEU A N 1
ATOM 701 C CA . LEU A 1 102 ? 2.844 -20.938 -6.621 1 98.38 102 LEU A CA 1
ATOM 702 C C . LEU A 1 102 ? 3.889 -22.031 -6.449 1 98.38 102 LEU A C 1
ATOM 704 O O . LEU A 1 102 ? 4.457 -22.516 -7.43 1 98.38 102 LEU A O 1
ATOM 708 N N . VAL A 1 103 ? 4.133 -22.438 -5.234 1 98.56 103 VAL A N 1
ATOM 709 C CA . VAL A 1 103 ? 5.133 -23.453 -4.941 1 98.56 103 VAL A CA 1
ATOM 710 C C . VAL A 1 103 ? 4.625 -24.828 -5.398 1 98.56 103 VAL A C 1
ATOM 712 O O . VAL A 1 103 ? 5.301 -25.516 -6.156 1 98.56 103 VAL A O 1
ATOM 715 N N . ASP A 1 104 ? 3.443 -25.141 -5.051 1 97.62 104 ASP A N 1
ATOM 716 C CA . ASP A 1 104 ? 2.939 -26.5 -5.207 1 97.62 104 ASP A CA 1
ATOM 717 C C . ASP A 1 104 ? 2.531 -26.766 -6.652 1 97.62 104 ASP A C 1
ATOM 719 O O . ASP A 1 104 ? 2.783 -27.859 -7.184 1 97.62 104 ASP A O 1
ATOM 723 N N . SER A 1 105 ? 1.919 -25.812 -7.262 1 96.94 105 SER A N 1
ATOM 724 C CA . SER A 1 105 ? 1.299 -26.062 -8.555 1 96.94 105 SER A CA 1
ATOM 725 C C . SER A 1 105 ? 2.162 -25.531 -9.695 1 96.94 105 SER A C 1
ATOM 727 O O . SER A 1 105 ? 2.02 -25.953 -10.844 1 96.94 105 SER A O 1
ATOM 729 N N . HIS A 1 106 ? 2.992 -24.594 -9.375 1 97.25 106 HIS A N 1
ATOM 730 C CA . HIS A 1 106 ? 3.729 -23.969 -10.469 1 97.25 106 HIS A CA 1
ATOM 731 C C . HIS A 1 106 ? 5.23 -24.172 -10.32 1 97.25 106 HIS A C 1
ATOM 733 O O . HIS A 1 106 ? 6.016 -23.75 -11.172 1 97.25 106 HIS A O 1
ATOM 739 N N . GLY A 1 107 ? 5.672 -24.672 -9.172 1 97.88 107 GLY A N 1
ATOM 740 C CA . GLY A 1 107 ? 7.055 -25.094 -9 1 97.88 107 GLY A CA 1
ATOM 741 C C . GLY A 1 107 ? 7.984 -23.953 -8.641 1 97.88 107 GLY A C 1
ATOM 742 O O . GLY A 1 107 ? 9.203 -24.062 -8.805 1 97.88 107 GLY A O 1
ATOM 743 N N . VAL A 1 108 ? 7.441 -22.859 -8.195 1 98.62 108 VAL A N 1
ATOM 744 C CA . VAL A 1 108 ? 8.281 -21.734 -7.797 1 98.62 108 VAL A CA 1
ATOM 745 C C . VAL A 1 108 ? 9.047 -22.094 -6.523 1 98.62 108 VAL A C 1
ATOM 747 O O . VAL A 1 108 ? 8.484 -22.688 -5.598 1 98.62 108 VAL A O 1
ATOM 750 N N . ASP A 1 109 ? 10.359 -21.75 -6.488 1 98.5 109 ASP A N 1
ATOM 751 C CA . ASP A 1 109 ? 11.172 -21.969 -5.297 1 98.5 109 ASP A CA 1
ATOM 752 C C . ASP A 1 109 ? 10.648 -21.141 -4.117 1 98.5 109 ASP A C 1
ATOM 754 O O . ASP A 1 109 ? 10.594 -19.922 -4.184 1 98.5 109 ASP A O 1
ATOM 758 N N . ARG A 1 110 ? 10.25 -21.797 -3.053 1 98.5 110 ARG A N 1
ATOM 759 C CA . ARG A 1 110 ? 9.695 -21.156 -1.863 1 98.5 110 ARG A CA 1
ATOM 760 C C . ARG A 1 110 ? 10.633 -20.078 -1.332 1 98.5 110 ARG A C 1
ATOM 762 O O . ARG A 1 110 ? 10.172 -19.062 -0.809 1 98.5 110 ARG A O 1
ATOM 769 N N . ALA A 1 111 ? 11.898 -20.25 -1.475 1 98.06 111 ALA A N 1
ATOM 770 C CA . ALA A 1 111 ? 12.891 -19.328 -0.925 1 98.06 111 ALA A CA 1
ATOM 771 C C . ALA A 1 111 ? 12.828 -17.969 -1.62 1 98.06 111 ALA A C 1
ATOM 773 O O . ALA A 1 111 ? 13.367 -16.984 -1.116 1 98.06 111 ALA A O 1
ATOM 774 N N . ARG A 1 112 ? 12.219 -17.891 -2.785 1 98.25 112 ARG A N 1
ATOM 775 C CA . ARG A 1 112 ? 12.164 -16.656 -3.559 1 98.25 112 ARG A CA 1
ATOM 776 C C . ARG A 1 112 ? 10.836 -15.922 -3.336 1 98.25 112 ARG A C 1
ATOM 778 O O . ARG A 1 112 ? 10.578 -14.898 -3.969 1 98.25 112 ARG A O 1
ATOM 785 N N . LEU A 1 113 ? 10.039 -16.484 -2.404 1 98.69 113 LEU A N 1
ATOM 786 C CA . LEU A 1 113 ? 8.734 -15.891 -2.123 1 98.69 113 LEU A CA 1
ATOM 787 C C . LEU A 1 113 ? 8.602 -15.539 -0.645 1 98.69 113 LEU A C 1
ATOM 789 O O . LEU A 1 113 ? 9.156 -16.219 0.213 1 98.69 113 LEU A O 1
ATOM 793 N N . SER A 1 114 ? 7.91 -14.523 -0.327 1 98.38 114 SER A N 1
ATOM 794 C CA . SER A 1 114 ? 7.406 -14.227 1.009 1 98.38 114 SER A CA 1
ATOM 795 C C . SER A 1 114 ? 5.941 -13.812 0.966 1 98.38 114 SER A C 1
ATOM 797 O O . SER A 1 114 ? 5.445 -13.367 -0.072 1 98.38 114 SER A O 1
ATOM 799 N N . ALA A 1 115 ? 5.223 -14.078 2.014 1 98.75 115 ALA A N 1
ATOM 800 C CA . ALA A 1 115 ? 3.822 -13.688 2.168 1 98.75 115 ALA A CA 1
ATOM 801 C C . ALA A 1 115 ? 3.658 -12.664 3.291 1 98.75 115 ALA A C 1
ATOM 803 O O . ALA A 1 115 ? 4.094 -12.898 4.422 1 98.75 115 ALA A O 1
ATOM 804 N N . GLU A 1 116 ? 3.098 -11.555 2.951 1 98.56 116 GLU A N 1
ATOM 805 C CA . GLU A 1 116 ? 2.896 -10.453 3.887 1 98.56 116 GLU A CA 1
ATOM 806 C C . GLU A 1 116 ? 1.465 -9.93 3.822 1 98.56 116 GLU A C 1
ATOM 808 O O . GLU A 1 116 ? 0.728 -10.234 2.883 1 98.56 116 GLU A O 1
ATOM 813 N N . GLY A 1 117 ? 1.039 -9.18 4.805 1 97.88 117 GLY A N 1
ATOM 814 C CA . GLY A 1 117 ? -0.295 -8.609 4.879 1 97.88 117 GLY A CA 1
ATOM 815 C C . GLY A 1 117 ? -0.298 -7.152 5.309 1 97.88 117 GLY A C 1
ATOM 816 O O . GLY A 1 117 ? 0.379 -6.781 6.27 1 97.88 117 GLY A O 1
ATOM 817 N N . MET A 1 118 ? -1.075 -6.375 4.609 1 96.88 118 MET A N 1
ATOM 818 C CA . MET A 1 118 ? -1.14 -4.945 4.895 1 96.88 118 MET A CA 1
ATOM 819 C C . MET A 1 118 ? -2.5 -4.566 5.473 1 96.88 118 MET A C 1
ATOM 821 O O . MET A 1 118 ? -2.689 -3.439 5.938 1 96.88 118 MET A O 1
ATOM 825 N N . GLY A 1 119 ? -3.412 -5.504 5.441 1 97 119 GLY A N 1
ATOM 826 C CA . GLY A 1 119 ? -4.77 -5.082 5.742 1 97 119 GLY A CA 1
ATOM 827 C C . GLY A 1 119 ? -5.262 -3.969 4.836 1 97 119 GLY A C 1
ATOM 828 O O . GLY A 1 119 ? -5.152 -4.062 3.609 1 97 119 GLY A O 1
ATOM 829 N N . TRP A 1 120 ? -5.812 -2.979 5.406 1 97.38 120 TRP A N 1
ATOM 830 C CA . TRP A 1 120 ? -6.445 -1.944 4.594 1 97.38 120 TRP A CA 1
ATOM 831 C C . TRP A 1 120 ? -5.574 -0.692 4.535 1 97.38 120 TRP A C 1
ATOM 833 O O . TRP A 1 120 ? -6.047 0.38 4.145 1 97.38 120 TRP A O 1
ATOM 843 N N . LEU A 1 121 ? -4.332 -0.763 4.848 1 98.06 121 LEU A N 1
ATOM 844 C CA . LEU A 1 121 ? -3.477 0.399 5.059 1 98.06 121 LEU A CA 1
ATOM 845 C C . LEU A 1 121 ? -2.953 0.936 3.73 1 98.06 121 LEU A C 1
ATOM 847 O O . LEU A 1 121 ? -2.393 2.033 3.678 1 98.06 121 LEU A O 1
ATOM 851 N N . ALA A 1 122 ? -3.141 0.212 2.648 1 97.56 122 ALA A N 1
ATOM 852 C CA . ALA A 1 122 ? -2.689 0.655 1.331 1 97.56 122 ALA A CA 1
ATOM 853 C C . ALA A 1 122 ? -3.775 0.445 0.28 1 97.56 122 ALA A C 1
ATOM 855 O O . ALA A 1 122 ? -3.639 -0.409 -0.6 1 97.56 122 ALA A O 1
ATOM 856 N N . PRO A 1 123 ? -4.75 1.292 0.344 1 97.56 123 PRO A N 1
ATOM 857 C CA . PRO A 1 123 ? -5.84 1.099 -0.615 1 97.56 123 PRO A CA 1
ATOM 858 C C . PRO A 1 123 ? -5.469 1.542 -2.027 1 97.56 123 PRO A C 1
ATOM 860 O O . PRO A 1 123 ? -4.668 2.467 -2.199 1 97.56 123 PRO A O 1
ATOM 863 N N . LEU A 1 124 ? -6.047 0.866 -3.016 1 95.44 124 LEU A N 1
ATOM 864 C CA . LEU A 1 124 ? -5.961 1.284 -4.41 1 95.44 124 LEU A CA 1
ATOM 865 C C . LEU A 1 124 ? -7.059 2.287 -4.746 1 95.44 124 LEU A C 1
ATOM 867 O O . LEU A 1 124 ? -6.906 3.104 -5.656 1 95.44 124 LEU A O 1
ATOM 871 N N . ALA A 1 125 ? -8.141 2.135 -4.07 1 95.56 125 ALA A N 1
ATOM 872 C CA . ALA A 1 125 ? -9.336 2.939 -4.305 1 95.56 125 ALA A CA 1
ATOM 873 C C . ALA A 1 125 ? -10.062 3.232 -2.992 1 95.56 125 ALA A C 1
ATOM 875 O O . ALA A 1 125 ? -9.68 2.721 -1.938 1 95.56 125 ALA A O 1
ATOM 876 N N . SER A 1 126 ? -11.031 4.062 -3.168 1 96.06 126 SER A N 1
ATOM 877 C CA . SER A 1 126 ? -11.734 4.508 -1.969 1 96.06 126 SER A CA 1
ATOM 878 C C . SER A 1 126 ? -12.5 3.355 -1.321 1 96.06 126 SER A C 1
ATOM 880 O O . SER A 1 126 ? -13.148 2.564 -2.014 1 96.06 126 SER A O 1
ATOM 882 N N . ASN A 1 127 ? -12.383 3.316 0.024 1 96 127 ASN A N 1
ATOM 883 C CA . ASN A 1 127 ? -13.148 2.328 0.77 1 96 127 ASN A CA 1
ATOM 884 C C . ASN A 1 127 ? -14.578 2.803 1.017 1 96 127 ASN A C 1
ATOM 886 O O . ASN A 1 127 ? -15.359 2.127 1.696 1 96 127 ASN A O 1
ATOM 890 N N . LEU A 1 128 ? -14.898 3.939 0.479 1 92.69 128 LEU A N 1
ATOM 891 C CA . LEU A 1 128 ? -16.234 4.5 0.702 1 92.69 128 LEU A CA 1
ATOM 892 C C . LEU A 1 128 ? -17.219 3.971 -0.329 1 92.69 128 LEU A C 1
ATOM 894 O O . LEU A 1 128 ? -18.438 4.18 -0.197 1 92.69 128 LEU A O 1
ATOM 898 N N . SER A 1 129 ? -16.734 3.314 -1.38 1 93.25 129 SER A N 1
ATOM 899 C CA . SER A 1 129 ? -17.609 2.727 -2.391 1 93.25 129 SER A CA 1
ATOM 900 C C . SER A 1 129 ? -17.453 1.212 -2.445 1 93.25 129 SER A C 1
ATOM 902 O O . SER A 1 129 ? -16.391 0.682 -2.107 1 93.25 129 SER A O 1
ATOM 904 N N . ALA A 1 130 ? -18.516 0.537 -2.912 1 94.12 130 ALA A N 1
ATOM 905 C CA . ALA A 1 130 ? -18.469 -0.91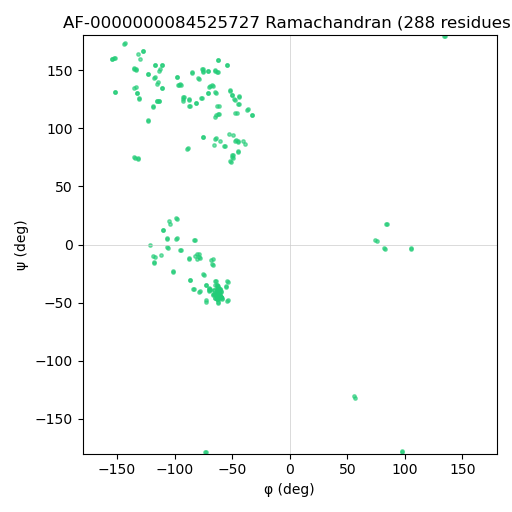5 -3.064 1 94.12 130 ALA A CA 1
ATOM 906 C C . ALA A 1 130 ? -17.406 -1.32 -4.086 1 94.12 130 ALA A C 1
ATOM 908 O O . ALA A 1 130 ? -16.672 -2.295 -3.883 1 94.12 130 ALA A O 1
ATOM 909 N N . GLU A 1 131 ? -17.406 -0.558 -5.117 1 94.81 131 GLU A N 1
ATOM 910 C CA . GLU A 1 131 ? -16.422 -0.841 -6.164 1 94.81 131 GLU A CA 1
ATOM 911 C C . GLU A 1 131 ? -15 -0.67 -5.645 1 94.81 131 GLU A C 1
ATOM 913 O O . GLU A 1 131 ? -14.125 -1.487 -5.938 1 94.81 131 GLU A O 1
ATOM 918 N N . GLY A 1 132 ? -14.742 0.397 -4.922 1 95.75 132 GLY A N 1
ATOM 919 C CA . GLY A 1 132 ? -13.43 0.598 -4.328 1 95.75 132 GLY A CA 1
ATOM 920 C C . GLY A 1 132 ? -13.055 -0.485 -3.338 1 95.75 132 GLY A C 1
ATOM 921 O O . GLY A 1 132 ? -11.914 -0.954 -3.328 1 95.75 132 GLY A O 1
ATOM 922 N N . ARG A 1 133 ? -14.016 -0.933 -2.516 1 95.06 133 ARG A N 1
ATOM 923 C CA . ARG A 1 133 ? -13.766 -2.004 -1.558 1 95.06 133 ARG A CA 1
ATOM 924 C C . ARG A 1 133 ? -13.398 -3.303 -2.271 1 95.06 133 ARG A C 1
ATOM 926 O O . ARG A 1 133 ? -12.469 -4 -1.858 1 95.06 133 ARG A O 1
ATOM 933 N N . GLU A 1 134 ? -14.07 -3.564 -3.291 1 93.56 134 GLU A N 1
ATOM 934 C CA . GLU A 1 134 ? -13.758 -4.766 -4.062 1 93.56 134 GLU A CA 1
ATOM 935 C C . GLU A 1 134 ? -12.359 -4.695 -4.656 1 93.56 134 GLU A C 1
ATOM 937 O O . GLU A 1 134 ? -11.602 -5.668 -4.605 1 93.56 134 GLU A O 1
ATOM 942 N N . ALA A 1 135 ? -11.992 -3.578 -5.188 1 94.5 135 ALA A N 1
ATOM 943 C CA . ALA A 1 135 ? -10.664 -3.4 -5.781 1 94.5 135 ALA A CA 1
ATOM 944 C C . ALA A 1 135 ? -9.57 -3.527 -4.727 1 94.5 135 ALA A C 1
ATOM 946 O O . ALA A 1 135 ? -8.461 -3.957 -5.027 1 94.5 135 ALA A O 1
ATOM 947 N N . ASN A 1 136 ? -9.914 -3.133 -3.551 1 95.38 136 ASN A N 1
ATOM 948 C CA . ASN A 1 136 ? -8.93 -3.154 -2.471 1 95.38 136 ASN A CA 1
ATOM 949 C C . ASN A 1 136 ? -8.672 -4.574 -1.975 1 95.38 136 ASN A C 1
ATOM 951 O O . ASN A 1 136 ? -7.609 -4.863 -1.431 1 95.38 136 ASN A O 1
ATOM 955 N N . ARG A 1 137 ? -9.648 -5.461 -2.139 1 94.69 137 ARG A N 1
ATOM 956 C CA . ARG A 1 137 ? -9.477 -6.871 -1.792 1 94.69 137 ARG A CA 1
ATOM 957 C C . ARG A 1 137 ? -8.625 -7.59 -2.83 1 94.69 137 ARG A C 1
ATOM 959 O O . ARG A 1 137 ? -9.148 -8.133 -3.805 1 94.69 137 ARG A O 1
ATOM 966 N N . ARG A 1 138 ? -7.25 -7.594 -2.467 1 95.12 138 ARG A N 1
ATOM 967 C CA . ARG A 1 138 ? -6.352 -8.07 -3.514 1 95.12 138 ARG A CA 1
ATOM 968 C C . ARG A 1 138 ? -5.066 -8.633 -2.916 1 95.12 138 ARG A C 1
ATOM 970 O O . ARG A 1 138 ? -4.781 -8.43 -1.735 1 95.12 138 ARG A O 1
ATOM 977 N N . VAL A 1 139 ? -4.402 -9.453 -3.734 1 98.06 139 VAL A N 1
ATOM 978 C CA . VAL A 1 139 ? -3.002 -9.789 -3.502 1 98.06 139 VAL A CA 1
ATOM 979 C C . VAL A 1 139 ? -2.131 -9.164 -4.59 1 98.06 139 VAL A C 1
ATOM 981 O O . VAL A 1 139 ? -2.486 -9.195 -5.77 1 98.06 139 VAL A O 1
ATOM 984 N N . GLU A 1 140 ? -1.056 -8.578 -4.191 1 98 140 GLU A N 1
ATOM 985 C CA . GLU A 1 140 ? -0.089 -7.988 -5.113 1 98 140 GLU A CA 1
ATOM 986 C C . GLU A 1 140 ? 1.267 -8.688 -5.012 1 98 140 GLU A C 1
ATOM 988 O O . GLU A 1 140 ? 1.66 -9.133 -3.934 1 98 140 GLU A O 1
ATOM 993 N N . ALA A 1 141 ? 1.895 -8.789 -6.121 1 98.62 141 ALA A N 1
ATOM 994 C CA . ALA A 1 141 ? 3.303 -9.18 -6.16 1 98.62 141 ALA A CA 1
ATOM 995 C C . ALA A 1 141 ? 4.211 -7.957 -6.156 1 98.62 141 ALA A C 1
ATOM 997 O O . ALA A 1 141 ? 4.043 -7.047 -6.969 1 98.62 141 ALA A O 1
ATOM 998 N N . VAL A 1 142 ? 5.133 -7.934 -5.25 1 98.19 142 VAL A N 1
ATOM 999 C CA . VAL A 1 142 ? 6.102 -6.844 -5.148 1 98.19 142 VAL A CA 1
ATOM 1000 C C . VAL A 1 142 ? 7.504 -7.371 -5.438 1 98.19 142 VAL A C 1
ATOM 1002 O O . VAL A 1 142 ? 7.969 -8.305 -4.781 1 98.19 142 VAL A O 1
ATOM 1005 N N . LEU A 1 143 ? 8.102 -6.766 -6.383 1 97.5 143 LEU A N 1
ATOM 1006 C CA . LEU A 1 143 ? 9.453 -7.16 -6.773 1 97.5 143 LEU A CA 1
ATOM 1007 C C . LEU A 1 143 ? 10.477 -6.633 -5.777 1 97.5 143 LEU A C 1
ATOM 1009 O O . LEU A 1 143 ? 10.492 -5.441 -5.457 1 97.5 143 LEU A O 1
ATOM 1013 N N . LEU A 1 144 ? 11.273 -7.508 -5.258 1 94.62 144 LEU A N 1
ATOM 1014 C CA . LEU A 1 144 ? 12.281 -7.129 -4.273 1 94.62 144 LEU A CA 1
ATOM 1015 C C . LEU A 1 144 ? 13.648 -6.949 -4.93 1 94.62 144 LEU A C 1
ATOM 1017 O O . LEU A 1 144 ? 13.969 -7.648 -5.891 1 94.62 144 LEU A O 1
ATOM 1021 N N . PRO A 1 145 ? 14.406 -5.969 -4.418 1 89.19 145 PRO A N 1
ATOM 1022 C CA . PRO A 1 145 ? 15.766 -5.832 -4.945 1 89.19 145 PRO A CA 1
ATOM 1023 C C . PRO A 1 145 ? 16.656 -7.035 -4.621 1 89.19 145 PRO A C 1
ATOM 1025 O O . PRO A 1 145 ? 16.375 -7.77 -3.67 1 89.19 145 PRO A O 1
ATOM 1028 N N . GLU A 1 146 ? 17.609 -7.32 -5.5 1 82.19 146 GLU A N 1
ATOM 1029 C CA . GLU A 1 146 ? 18.547 -8.422 -5.332 1 82.19 146 GLU A CA 1
ATOM 1030 C C . GLU A 1 146 ? 19.5 -8.156 -4.18 1 82.19 146 GLU A C 1
ATOM 1032 O O . GLU A 1 146 ? 19.812 -7 -3.877 1 82.19 146 GLU A O 1
ATOM 1037 N N . MET B 1 1 ? 12.125 -7.816 -50.469 1 26.7 1 MET B N 1
ATOM 1038 C CA . MET B 1 1 ? 12.883 -7.242 -49.344 1 26.7 1 MET B CA 1
ATOM 1039 C C . MET B 1 1 ? 11.953 -6.551 -48.344 1 26.7 1 MET B C 1
ATOM 1041 O O . MET B 1 1 ? 11.539 -5.41 -48.562 1 26.7 1 MET B O 1
ATOM 1045 N N . ALA B 1 2 ? 11.047 -7.25 -47.719 1 40.19 2 ALA B N 1
ATOM 1046 C CA . ALA B 1 2 ? 9.93 -6.801 -46.875 1 40.19 2 ALA B CA 1
ATOM 1047 C C . ALA B 1 2 ? 10.43 -6.109 -45.625 1 40.19 2 ALA B C 1
ATOM 1049 O O . ALA B 1 2 ? 11.398 -6.559 -45 1 40.19 2 ALA B O 1
ATOM 1050 N N . GLU B 1 3 ? 10.273 -4.801 -45.406 1 35.38 3 GLU B N 1
ATOM 1051 C CA . GLU B 1 3 ? 10.602 -3.92 -44.312 1 35.38 3 GLU B CA 1
ATOM 1052 C C . GLU B 1 3 ? 9.891 -4.352 -43.031 1 35.38 3 GLU B C 1
ATOM 1054 O O . GLU B 1 3 ? 8.656 -4.461 -43 1 35.38 3 GLU B O 1
ATOM 1059 N N . ALA B 1 4 ? 10.469 -5.227 -42.219 1 46.38 4 ALA B N 1
ATOM 1060 C CA . ALA B 1 4 ? 9.992 -5.574 -40.875 1 46.38 4 ALA B CA 1
ATOM 1061 C C . ALA B 1 4 ? 9.711 -4.324 -40.062 1 46.38 4 ALA B C 1
ATOM 1063 O O . ALA B 1 4 ? 10.609 -3.512 -39.812 1 46.38 4 ALA B O 1
ATOM 1064 N N . THR B 1 5 ? 8.477 -3.82 -40.031 1 38.41 5 THR B N 1
ATOM 1065 C CA . THR B 1 5 ? 8.078 -2.699 -39.188 1 38.41 5 THR B CA 1
ATOM 1066 C C . THR B 1 5 ? 8.188 -3.061 -37.719 1 38.41 5 THR B C 1
ATOM 1068 O O . THR B 1 5 ? 7.605 -4.047 -37.281 1 38.41 5 THR B O 1
ATOM 1071 N N . ASP B 1 6 ? 9.305 -2.828 -37.062 1 33.31 6 ASP B N 1
ATOM 1072 C CA . ASP B 1 6 ? 9.547 -2.895 -35.625 1 33.31 6 ASP B CA 1
ATOM 1073 C C . ASP B 1 6 ? 8.469 -2.129 -34.844 1 33.31 6 ASP B C 1
ATOM 1075 O O . ASP B 1 6 ? 8.383 -0.903 -34.969 1 33.31 6 ASP B O 1
ATOM 1079 N N . ASP B 1 7 ? 7.344 -2.668 -34.688 1 34.91 7 ASP B N 1
ATOM 1080 C CA . ASP B 1 7 ? 6.367 -2.047 -33.781 1 34.91 7 ASP B CA 1
ATOM 1081 C C . ASP B 1 7 ? 6.938 -1.859 -32.375 1 34.91 7 ASP B C 1
ATOM 1083 O O . ASP B 1 7 ? 7.246 -2.836 -31.703 1 34.91 7 ASP B O 1
ATOM 1087 N N . ALA B 1 8 ? 7.684 -0.724 -32.125 1 36.56 8 ALA B N 1
ATOM 1088 C CA . ALA B 1 8 ? 8.086 -0.22 -30.812 1 36.56 8 ALA B CA 1
ATOM 1089 C C . ALA B 1 8 ? 6.922 -0.253 -29.828 1 36.56 8 ALA B C 1
ATOM 1091 O O . ALA B 1 8 ? 5.914 0.428 -30.031 1 36.56 8 ALA B O 1
ATOM 1092 N N . LEU B 1 9 ? 6.719 -1.354 -29.109 1 33.28 9 LEU B N 1
ATOM 1093 C CA . LEU B 1 9 ? 5.848 -1.379 -27.938 1 33.28 9 LEU B CA 1
ATOM 1094 C C . LEU B 1 9 ? 6.188 -0.24 -26.984 1 33.28 9 LEU B C 1
ATOM 1096 O O . LEU B 1 9 ? 7.25 -0.247 -26.359 1 33.28 9 LEU B O 1
ATOM 1100 N N . THR B 1 10 ? 5.836 0.977 -27.266 1 36.38 10 THR B N 1
ATOM 1101 C CA . THR B 1 10 ? 5.965 2.08 -26.328 1 36.38 10 THR B CA 1
ATOM 1102 C C . THR B 1 10 ? 5.309 1.733 -24.984 1 36.38 10 THR B C 1
ATOM 1104 O O . THR B 1 10 ? 4.086 1.602 -24.906 1 36.38 10 THR B O 1
ATOM 1107 N N . GLY B 1 11 ? 5.828 0.898 -24.203 1 33.06 11 GLY B N 1
ATOM 1108 C CA . GLY B 1 11 ? 5.379 0.773 -22.828 1 33.06 11 GLY B CA 1
ATOM 1109 C C . GLY B 1 11 ? 5.09 2.109 -22.172 1 33.06 11 GLY B C 1
ATOM 1110 O O . GLY B 1 11 ? 5.98 2.949 -22.047 1 33.06 11 GLY B O 1
ATOM 1111 N N . GLU B 1 12 ? 3.896 2.609 -22.281 1 34.19 12 GLU B N 1
ATOM 1112 C CA . GLU B 1 12 ? 3.564 3.836 -21.562 1 34.19 12 GLU B CA 1
ATOM 1113 C C . GLU B 1 12 ? 4.008 3.756 -20.109 1 34.19 12 GLU B C 1
ATOM 1115 O O . GLU B 1 12 ? 3.594 2.855 -19.375 1 34.19 12 GLU B O 1
ATOM 1120 N N . ALA B 1 13 ? 5.199 4.145 -19.797 1 36.91 13 ALA B N 1
ATOM 1121 C CA . ALA B 1 13 ? 5.707 4.324 -18.438 1 36.91 13 ALA B CA 1
ATOM 1122 C C . ALA B 1 13 ? 4.602 4.793 -17.5 1 36.91 13 ALA B C 1
ATOM 1124 O O . ALA B 1 13 ? 3.85 5.715 -17.812 1 36.91 13 ALA B O 1
ATOM 1125 N N . ALA B 1 14 ? 4.164 4.02 -16.578 1 41.09 14 ALA B N 1
ATOM 1126 C CA . ALA B 1 14 ? 3.234 4.512 -15.562 1 41.09 14 ALA B CA 1
ATOM 1127 C C . ALA B 1 14 ? 3.566 5.949 -15.172 1 41.09 14 ALA B C 1
ATOM 1129 O O . ALA B 1 14 ? 4.73 6.281 -14.945 1 41.09 14 ALA B O 1
ATOM 1130 N N . ALA B 1 15 ? 2.688 6.918 -15.422 1 43.66 15 ALA B N 1
ATOM 1131 C CA . ALA B 1 15 ? 2.883 8.32 -15.07 1 43.66 15 ALA B CA 1
ATOM 1132 C C . ALA B 1 15 ? 3.354 8.469 -13.625 1 43.66 15 ALA B C 1
ATOM 1134 O O . ALA B 1 15 ? 2.916 7.727 -12.742 1 43.66 15 ALA B O 1
ATOM 1135 N N . PRO B 1 16 ? 4.5 9.156 -13.422 1 41.06 16 PRO B N 1
ATOM 1136 C CA . PRO B 1 16 ? 4.988 9.383 -12.062 1 41.06 16 PRO B CA 1
ATOM 1137 C C . PRO B 1 16 ? 3.891 9.859 -11.109 1 41.06 16 PRO B C 1
ATOM 1139 O O . PRO B 1 16 ? 2.992 10.602 -11.523 1 41.06 16 PRO B O 1
ATOM 1142 N N . VAL B 1 17 ? 3.541 9.039 -10.148 1 44.94 17 VAL B N 1
ATOM 1143 C CA . VAL B 1 17 ? 2.668 9.539 -9.086 1 44.94 17 VAL B CA 1
ATOM 1144 C C . VAL B 1 17 ? 3.16 10.906 -8.617 1 44.94 17 VAL B C 1
ATOM 1146 O O . VAL B 1 17 ? 4.27 11.023 -8.094 1 44.94 17 VAL B O 1
ATOM 1149 N N . VAL B 1 18 ? 2.852 11.945 -9.328 1 49.44 18 VAL B N 1
ATOM 1150 C CA . VAL B 1 18 ? 3.219 13.305 -8.93 1 49.44 18 VAL B CA 1
ATOM 1151 C C . VAL B 1 18 ? 2.539 13.656 -7.613 1 49.44 18 VAL B C 1
ATOM 1153 O O . VAL B 1 18 ? 1.318 13.539 -7.484 1 49.44 18 VAL B O 1
ATOM 1156 N N . PRO B 1 19 ? 3.312 13.797 -6.582 1 53.28 19 PRO B N 1
ATOM 1157 C CA . PRO B 1 19 ? 2.674 14.281 -5.355 1 53.28 19 PRO B CA 1
ATOM 1158 C C . PRO B 1 19 ? 1.716 15.438 -5.609 1 53.28 19 PRO B C 1
ATOM 1160 O O . PRO B 1 19 ? 1.942 16.25 -6.516 1 53.28 19 PRO B O 1
ATOM 1163 N N . PRO B 1 20 ? 0.568 15.25 -5.121 1 51.16 20 PRO B N 1
ATOM 1164 C CA . PRO B 1 20 ? -0.383 16.344 -5.348 1 51.16 20 PRO B CA 1
ATOM 1165 C C . PRO B 1 20 ? 0.169 17.703 -4.926 1 51.16 20 PRO B C 1
ATOM 1167 O O . PRO B 1 20 ? 0.98 17.781 -4 1 51.16 20 PRO B O 1
ATOM 1170 N N . ALA B 1 21 ? 0.018 18.656 -5.77 1 56.31 21 ALA B N 1
ATOM 1171 C CA . ALA B 1 21 ? 0.323 20.031 -5.387 1 56.31 21 ALA B CA 1
ATOM 1172 C C . ALA B 1 21 ? -0.448 20.422 -4.129 1 56.31 21 ALA B C 1
ATOM 1174 O O . ALA B 1 21 ? -1.459 19.812 -3.791 1 56.31 21 ALA B O 1
ATOM 1175 N N . ALA B 1 22 ? 0.117 21.391 -3.398 1 56.38 22 ALA B N 1
ATOM 1176 C CA . ALA B 1 22 ? -0.554 22.047 -2.275 1 56.38 22 ALA B CA 1
ATOM 1177 C C . ALA B 1 22 ? -2 22.391 -2.623 1 56.38 22 ALA B C 1
ATOM 1179 O O . ALA B 1 22 ? -2.295 22.797 -3.748 1 56.38 22 ALA B O 1
ATOM 1180 N N . GLY B 1 23 ? -3.061 21.875 -1.871 1 65.31 23 GLY B N 1
ATOM 1181 C CA . GLY B 1 23 ? -4.484 22.062 -2.094 1 65.31 23 GLY B CA 1
ATOM 1182 C C . GLY B 1 23 ? -5.16 20.828 -2.674 1 65.31 23 GLY B C 1
ATOM 1183 O O . GLY B 1 23 ? -6.391 20.75 -2.717 1 65.31 23 GLY B O 1
ATOM 1184 N N . GLU B 1 24 ? -4.305 19.859 -2.93 1 87.12 24 GLU B N 1
ATOM 1185 C CA . GLU B 1 24 ? -4.895 18.734 -3.65 1 87.12 24 GLU B CA 1
ATOM 1186 C C . GLU B 1 24 ? -5.086 17.531 -2.73 1 87.12 24 GLU B C 1
ATOM 1188 O O . GLU B 1 24 ? -5.766 16.562 -3.094 1 87.12 24 GLU B O 1
ATOM 1193 N N . VAL B 1 25 ? -4.645 17.672 -1.505 1 95.56 25 VAL B N 1
ATOM 1194 C CA . VAL B 1 25 ? -4.75 16.531 -0.59 1 95.56 25 VAL B CA 1
ATOM 1195 C C . VAL B 1 25 ? -6.223 16.188 -0.366 1 95.56 25 VAL B C 1
ATOM 1197 O O . VAL B 1 25 ? -6.621 15.039 -0.497 1 95.56 25 VAL B O 1
ATOM 1200 N N . GLY B 1 26 ? -6.988 17.266 -0.104 1 94.56 26 GLY B N 1
ATOM 1201 C CA . GLY B 1 26 ? -8.414 17.062 0.108 1 94.56 26 GLY B CA 1
ATOM 1202 C C . GLY B 1 26 ? -9.109 16.438 -1.087 1 94.56 26 GLY B C 1
ATOM 1203 O O . GLY B 1 26 ? -9.898 15.5 -0.933 1 94.56 26 GLY B O 1
ATOM 1204 N N . ALA B 1 27 ? -8.789 16.953 -2.236 1 93.31 27 ALA B N 1
ATOM 1205 C CA . ALA B 1 27 ? -9.391 16.438 -3.463 1 93.31 27 ALA B CA 1
ATOM 1206 C C . ALA B 1 27 ? -9.031 14.977 -3.68 1 93.31 27 ALA B C 1
ATOM 1208 O O . ALA B 1 27 ? -9.867 14.18 -4.098 1 93.31 27 ALA B O 1
ATOM 1209 N N . GLN B 1 28 ? -7.84 14.609 -3.387 1 95.88 28 GLN B N 1
ATOM 1210 C CA . GLN B 1 28 ? -7.395 13.227 -3.553 1 95.88 28 GLN B CA 1
ATOM 1211 C C . GLN B 1 28 ? -8.07 12.305 -2.545 1 95.88 28 GLN B C 1
ATOM 1213 O O . GLN B 1 28 ? -8.469 11.188 -2.887 1 95.88 28 GLN B O 1
ATOM 1218 N N . LEU B 1 29 ? -8.227 12.812 -1.345 1 96.62 29 LEU B N 1
ATOM 1219 C CA . LEU B 1 29 ? -8.922 12.016 -0.334 1 96.62 29 LEU B CA 1
ATOM 1220 C C . LEU B 1 29 ? -10.352 11.711 -0.767 1 96.62 29 LEU B C 1
ATOM 1222 O O . LEU B 1 29 ? -10.82 10.586 -0.623 1 96.62 29 LEU B O 1
ATOM 1226 N N . GLU B 1 30 ? -10.961 12.734 -1.311 1 93 30 GLU B N 1
ATOM 1227 C CA . GLU B 1 30 ? -12.352 12.555 -1.73 1 93 30 GLU B CA 1
ATOM 1228 C C . GLU B 1 30 ? -12.445 11.641 -2.943 1 93 30 GLU B C 1
ATOM 1230 O O . GLU B 1 30 ? -13.336 10.789 -3.014 1 93 30 GLU B O 1
ATOM 1235 N N . ALA B 1 31 ? -11.562 11.742 -3.809 1 92.81 31 ALA B N 1
ATOM 1236 C CA . ALA B 1 31 ? -11.633 11.016 -5.07 1 92.81 31 ALA B CA 1
ATOM 1237 C C . ALA B 1 31 ? -11.094 9.594 -4.91 1 92.81 31 ALA B C 1
ATOM 1239 O O . ALA B 1 31 ? -11.688 8.641 -5.43 1 92.81 31 ALA B O 1
ATOM 1240 N N . ALA B 1 32 ? -10.055 9.445 -4.137 1 95 32 ALA B N 1
ATOM 1241 C CA . ALA B 1 32 ? -9.312 8.188 -4.164 1 95 32 ALA B CA 1
ATOM 1242 C C . ALA B 1 32 ? -9.359 7.5 -2.801 1 95 32 ALA B C 1
ATOM 1244 O O . ALA B 1 32 ? -9.039 6.316 -2.686 1 95 32 ALA B O 1
ATOM 1245 N N . GLY B 1 33 ? -9.727 8.211 -1.785 1 96.56 33 GLY B N 1
ATOM 1246 C CA . GLY B 1 33 ? -9.75 7.676 -0.435 1 96.56 33 GLY B CA 1
ATOM 1247 C C . GLY B 1 33 ? -8.391 7.707 0.24 1 96.56 33 GLY B C 1
ATOM 1248 O O . GLY B 1 33 ? -8.242 7.242 1.374 1 96.56 33 GLY B O 1
ATOM 1249 N N . HIS B 1 34 ? -7.355 8.133 -0.476 1 97.44 34 HIS B N 1
ATOM 1250 C CA . HIS B 1 34 ? -6.016 8.305 0.074 1 97.44 34 HIS B CA 1
ATOM 1251 C C . HIS B 1 34 ? -5.242 9.383 -0.675 1 97.44 34 HIS B C 1
ATOM 1253 O O . HIS B 1 34 ? -5.617 9.758 -1.788 1 97.44 34 HIS B O 1
ATOM 1259 N N . ALA B 1 35 ? -4.172 9.914 -0.024 1 97.44 35 ALA B N 1
ATOM 1260 C CA . ALA B 1 35 ? -3.359 10.977 -0.612 1 97.44 35 ALA B CA 1
ATOM 1261 C C . ALA B 1 35 ? -1.928 10.922 -0.086 1 97.44 35 ALA B C 1
ATOM 1263 O O . ALA B 1 35 ? -1.707 10.812 1.123 1 97.44 35 ALA B O 1
ATOM 1264 N N . VAL B 1 36 ? -0.986 10.977 -1.019 1 97 36 VAL B N 1
ATOM 1265 C CA . VAL B 1 36 ? 0.412 11.133 -0.629 1 97 36 VAL B CA 1
ATOM 1266 C C . VAL B 1 36 ? 0.65 12.539 -0.088 1 97 36 VAL B C 1
ATOM 1268 O O . VAL B 1 36 ? 0.23 13.523 -0.698 1 97 36 VAL B O 1
ATOM 1271 N N . LEU B 1 37 ? 1.275 12.562 1.041 1 96.94 37 LEU B N 1
ATOM 1272 C CA . LEU B 1 37 ? 1.704 13.852 1.583 1 96.94 37 LEU B CA 1
ATOM 1273 C C . LEU B 1 37 ? 3.1 14.211 1.087 1 96.94 37 LEU B C 1
ATOM 1275 O O . LEU B 1 37 ? 4.094 13.938 1.764 1 96.94 37 LEU B O 1
ATOM 1279 N N . GLY B 1 38 ? 3.264 14.75 -0.067 1 88.88 38 GLY B N 1
ATOM 1280 C CA . GLY B 1 38 ? 4.445 14.766 -0.917 1 88.88 38 GLY B CA 1
ATOM 1281 C C . GLY B 1 38 ? 5.473 15.789 -0.487 1 88.88 38 GLY B C 1
ATOM 1282 O O . GLY B 1 38 ? 6.605 15.789 -0.98 1 88.88 38 GLY B O 1
ATOM 1283 N N . ASP B 1 39 ? 5.359 16.703 0.407 1 88.94 39 ASP B N 1
ATOM 1284 C CA . ASP B 1 39 ? 6.32 17.766 0.7 1 88.94 39 ASP B CA 1
ATOM 1285 C C . ASP B 1 39 ? 6.992 17.531 2.053 1 88.94 39 ASP B C 1
ATOM 1287 O O . ASP B 1 39 ? 7.691 18.422 2.559 1 88.94 39 ASP B O 1
ATOM 1291 N N . LEU B 1 40 ? 6.824 16.344 2.594 1 94.38 40 LEU B N 1
ATOM 1292 C CA . LEU B 1 40 ? 7.375 16.094 3.92 1 94.38 40 LEU B CA 1
ATOM 1293 C C . LEU B 1 40 ? 8.867 15.805 3.842 1 94.38 40 LEU B C 1
ATOM 1295 O O . LEU B 1 40 ? 9.328 15.141 2.908 1 94.38 40 LEU B O 1
ATOM 1299 N N . SER B 1 41 ? 9.539 16.312 4.855 1 92.25 41 SER B N 1
ATOM 1300 C CA . SER B 1 41 ? 10.984 16.109 4.922 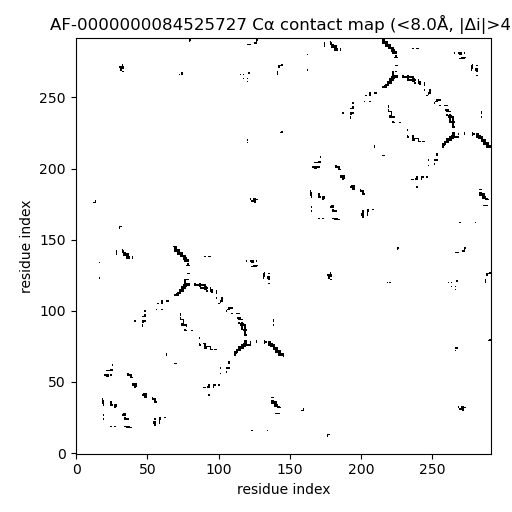1 92.25 41 SER B CA 1
ATOM 1301 C C . SER B 1 41 ? 11.414 15.617 6.301 1 92.25 41 SER B C 1
ATOM 1303 O O . SER B 1 41 ? 11.031 16.203 7.316 1 92.25 41 SER B O 1
ATOM 1305 N N . PHE B 1 42 ? 12.133 14.469 6.227 1 92.38 42 PHE B N 1
ATOM 1306 C CA . PHE B 1 42 ? 12.758 13.906 7.414 1 92.38 42 PHE B CA 1
ATOM 1307 C C . PHE B 1 42 ? 14.281 13.922 7.285 1 92.38 42 PHE B C 1
ATOM 1309 O O . PHE B 1 42 ? 14.82 13.727 6.195 1 92.38 42 PHE B O 1
ATOM 1316 N N . ALA B 1 43 ? 14.906 14.273 8.328 1 80.56 43 ALA B N 1
ATOM 1317 C CA . ALA B 1 43 ? 16.359 14.195 8.258 1 80.56 43 ALA B CA 1
ATOM 1318 C C . ALA B 1 43 ? 16.828 12.758 8.031 1 80.56 43 ALA B C 1
ATOM 1320 O O . ALA B 1 43 ? 16.141 11.805 8.422 1 80.56 43 ALA B O 1
ATOM 1321 N N . THR B 1 44 ? 18.031 12.57 7.281 1 70.88 44 THR B N 1
ATOM 1322 C CA . THR B 1 44 ? 18.594 11.242 7.047 1 70.88 44 THR B CA 1
ATOM 1323 C C . THR B 1 44 ? 18.703 10.469 8.359 1 70.88 44 THR B C 1
ATOM 1325 O O . THR B 1 44 ? 19.234 10.984 9.352 1 70.88 44 THR B O 1
ATOM 1328 N N . GLY B 1 45 ? 18.203 9.312 8.359 1 76.88 45 GLY B N 1
ATOM 1329 C CA . GLY B 1 45 ? 18.297 8.453 9.531 1 76.88 45 GLY B CA 1
ATOM 1330 C C . GLY B 1 45 ? 17.344 8.844 10.633 1 76.88 45 GLY B C 1
ATOM 1331 O O . GLY B 1 45 ? 17.406 8.289 11.734 1 76.88 45 GLY B O 1
ATOM 1332 N N . SER B 1 46 ? 16.516 9.867 10.359 1 84.81 46 SER B N 1
ATOM 1333 C CA . SER B 1 46 ? 15.617 10.375 11.391 1 84.81 46 SER B CA 1
ATOM 1334 C C . SER B 1 46 ? 14.164 10.102 11.031 1 84.81 46 SER B C 1
ATOM 1336 O O . SER B 1 46 ? 13.828 9.906 9.859 1 84.81 46 SER B O 1
ATOM 1338 N N . SER B 1 47 ? 13.391 9.93 12.102 1 92.94 47 SER B N 1
ATOM 1339 C CA . SER B 1 47 ? 11.945 9.844 11.914 1 92.94 47 SER B CA 1
ATOM 1340 C C . SER B 1 47 ? 11.242 11.109 12.383 1 92.94 47 SER B C 1
ATOM 1342 O O . SER B 1 47 ? 10.016 11.18 12.398 1 92.94 47 SER B O 1
ATOM 1344 N N . THR B 1 48 ? 12.023 12.039 12.742 1 93 48 THR B N 1
ATOM 1345 C CA . THR B 1 48 ? 11.445 13.297 13.195 1 93 48 THR B CA 1
ATOM 1346 C C . THR B 1 48 ? 11.203 14.227 12.008 1 93 48 THR B C 1
ATOM 1348 O O . THR B 1 48 ? 12.117 14.508 11.234 1 93 48 THR B O 1
ATOM 1351 N N . LEU B 1 49 ? 10.023 14.68 11.867 1 94.56 49 LEU B N 1
ATOM 1352 C CA . LEU B 1 49 ? 9.672 15.633 10.82 1 94.56 49 LEU B CA 1
ATOM 1353 C C . LEU B 1 49 ? 10.398 16.953 11.031 1 94.56 49 LEU B C 1
ATOM 1355 O O . LEU B 1 49 ? 10.422 17.484 12.148 1 94.56 49 LEU B O 1
ATOM 1359 N N . ASP B 1 50 ? 11 17.422 9.984 1 91.38 50 ASP B N 1
ATOM 1360 C CA . ASP B 1 50 ? 11.734 18.688 10.078 1 91.38 50 ASP B CA 1
ATOM 1361 C C . ASP B 1 50 ? 10.805 19.844 10.43 1 91.38 50 ASP B C 1
ATOM 1363 O O . ASP B 1 50 ? 9.594 19.766 10.195 1 91.38 50 ASP B O 1
ATOM 1367 N N . GLU B 1 51 ? 11.57 20.812 10.938 1 88.31 51 GLU B N 1
ATOM 1368 C CA . GLU B 1 51 ? 10.812 22.016 11.242 1 88.31 51 GLU B CA 1
ATOM 1369 C C . GLU B 1 51 ? 10.375 22.734 9.969 1 88.31 51 GLU B C 1
ATOM 1371 O O . GLU B 1 51 ? 10.992 22.547 8.914 1 88.31 51 GLU B O 1
ATOM 1376 N N . GLY B 1 52 ? 9.305 23.375 9.984 1 88.88 52 GLY B N 1
ATOM 1377 C CA . GLY B 1 52 ? 8.836 24.125 8.836 1 88.88 52 GLY B CA 1
ATOM 1378 C C . GLY B 1 52 ? 7.367 23.906 8.539 1 88.88 52 GLY B C 1
ATOM 1379 O O . GLY B 1 52 ? 6.672 23.219 9.289 1 88.88 52 GLY B O 1
ATOM 1380 N N . SER B 1 53 ? 7.059 24.641 7.508 1 90.19 53 SER B N 1
ATOM 1381 C CA . SER B 1 53 ? 5.672 24.531 7.078 1 90.19 53 SER B CA 1
ATOM 1382 C C . SER B 1 53 ? 5.523 23.531 5.934 1 90.19 53 SER B C 1
ATOM 1384 O O . SER B 1 53 ? 6.371 23.469 5.039 1 90.19 53 SER B O 1
ATOM 1386 N N . TYR B 1 54 ? 4.473 22.781 6.109 1 93.94 54 TYR B N 1
ATOM 1387 C CA . TYR B 1 54 ? 4.148 21.797 5.082 1 93.94 54 TYR B CA 1
ATOM 1388 C C . TYR B 1 54 ? 2.736 22.016 4.551 1 93.94 54 TYR B C 1
ATOM 1390 O O . TYR B 1 54 ? 1.759 21.656 5.215 1 93.94 54 TYR B O 1
ATOM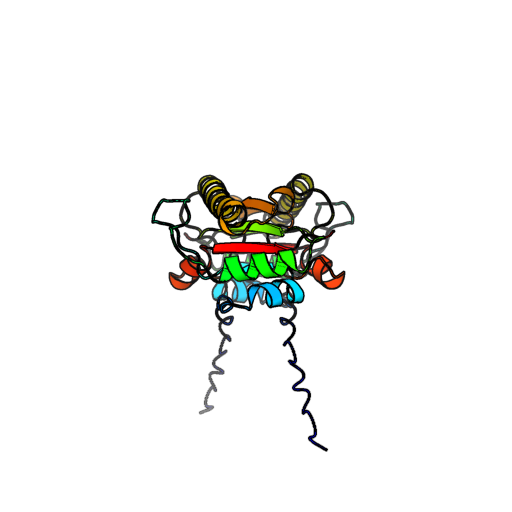 1398 N N . PRO B 1 55 ? 2.641 22.531 3.352 1 94.69 55 PRO B N 1
ATOM 1399 C CA . PRO B 1 55 ? 1.32 22.812 2.785 1 94.69 55 PRO B CA 1
ATOM 1400 C C . PRO B 1 55 ? 0.409 21.578 2.775 1 94.69 55 PRO B C 1
ATOM 1402 O O . PRO B 1 55 ? -0.797 21.703 3.006 1 94.69 55 PRO B O 1
ATOM 1405 N N . ALA B 1 56 ? 0.957 20.469 2.549 1 96.19 56 ALA B N 1
ATOM 1406 C CA . ALA B 1 56 ? 0.145 19.25 2.527 1 96.19 56 ALA B CA 1
ATOM 1407 C C . ALA B 1 56 ? -0.518 19.016 3.881 1 96.19 56 ALA B C 1
ATOM 1409 O O . ALA B 1 56 ? -1.665 18.562 3.945 1 96.19 56 ALA B O 1
ATOM 1410 N N . LEU B 1 57 ? 0.18 19.266 4.941 1 97.25 57 LEU B N 1
ATOM 1411 C CA . LEU B 1 57 ? -0.389 19.062 6.273 1 97.25 57 LEU B CA 1
ATOM 1412 C C . LEU B 1 57 ? -1.469 20.109 6.555 1 97.25 57 LEU B C 1
ATOM 1414 O O . LEU B 1 57 ? -2.5 19.797 7.152 1 97.25 57 LEU B O 1
ATOM 1418 N N . ALA B 1 58 ? -1.185 21.297 6.133 1 96.31 58 ALA B N 1
ATOM 1419 C CA . ALA B 1 58 ? -2.189 22.344 6.293 1 96.31 58 ALA B CA 1
ATOM 1420 C C . ALA B 1 58 ? -3.463 22 5.523 1 96.31 58 ALA B C 1
ATOM 1422 O O . ALA B 1 58 ? -4.57 22.172 6.035 1 96.31 58 ALA B O 1
ATOM 1423 N N . ASP B 1 59 ? -3.281 21.531 4.332 1 96.5 59 ASP B N 1
ATOM 1424 C CA . ASP B 1 59 ? -4.414 21.141 3.502 1 96.5 59 ASP B CA 1
ATOM 1425 C C . ASP B 1 59 ? -5.199 20 4.156 1 96.5 59 ASP B C 1
ATOM 1427 O O . ASP B 1 59 ? -6.43 20.031 4.184 1 96.5 59 ASP B O 1
ATOM 1431 N N . LEU B 1 60 ? -4.508 19.031 4.668 1 97.94 60 LEU B N 1
ATOM 1432 C CA . LEU B 1 60 ? -5.16 17.906 5.328 1 97.94 60 LEU B CA 1
ATOM 1433 C C . LEU B 1 60 ? -5.934 18.375 6.559 1 97.94 60 LEU B C 1
ATOM 1435 O O . LEU B 1 60 ? -7.09 18 6.75 1 97.94 60 LEU B O 1
ATOM 1439 N N . ALA B 1 61 ? -5.293 19.172 7.32 1 97.94 61 ALA B N 1
ATOM 1440 C CA . ALA B 1 61 ? -5.938 19.688 8.531 1 97.94 61 ALA B CA 1
ATOM 1441 C C . ALA B 1 61 ? -7.203 20.469 8.188 1 97.94 61 ALA B C 1
ATOM 1443 O O . ALA B 1 61 ? -8.234 20.312 8.844 1 97.94 61 ALA B O 1
ATOM 1444 N N . ALA B 1 62 ? -7.113 21.312 7.203 1 97.12 62 ALA B N 1
ATOM 1445 C CA . ALA B 1 62 ? -8.266 22.094 6.777 1 97.12 62 ALA B CA 1
ATOM 1446 C C . ALA B 1 62 ? -9.398 21.188 6.297 1 97.12 62 ALA B C 1
ATOM 1448 O O . ALA B 1 62 ? -10.562 21.422 6.617 1 97.12 62 ALA B O 1
ATOM 1449 N N . TRP B 1 63 ? -9.031 20.25 5.52 1 97.69 63 TRP B N 1
ATOM 1450 C CA . TRP B 1 63 ? -10.023 19.312 5.035 1 97.69 63 TRP B CA 1
ATOM 1451 C C . TRP B 1 63 ? -10.703 18.594 6.199 1 97.69 63 TRP B C 1
ATOM 1453 O O . TRP B 1 63 ? -11.922 18.438 6.219 1 97.69 63 TRP B O 1
ATOM 1463 N N . MET B 1 64 ? -9.922 18.094 7.16 1 97.69 64 MET B N 1
ATOM 1464 C CA . MET B 1 64 ? -10.469 17.375 8.305 1 97.69 64 MET B CA 1
ATOM 1465 C C . MET B 1 64 ? -11.383 18.266 9.133 1 97.69 64 MET B C 1
ATOM 1467 O O . MET B 1 64 ? -12.383 17.812 9.68 1 97.69 64 MET B O 1
ATOM 1471 N N . ALA B 1 65 ? -11.008 19.531 9.211 1 97.69 65 ALA B N 1
ATOM 1472 C CA . ALA B 1 65 ? -11.867 20.484 9.914 1 97.69 65 ALA B CA 1
ATOM 1473 C C . ALA B 1 65 ? -13.227 20.594 9.234 1 97.69 65 ALA B C 1
ATOM 1475 O O . ALA B 1 65 ? -14.25 20.734 9.898 1 97.69 65 ALA B O 1
ATOM 1476 N N . ALA B 1 66 ? -13.234 20.516 7.941 1 96.88 66 ALA B N 1
ATOM 1477 C CA . ALA B 1 66 ? -14.461 20.625 7.156 1 96.88 66 ALA B CA 1
ATOM 1478 C C . ALA B 1 66 ? -15.25 19.312 7.188 1 96.88 66 ALA B C 1
ATOM 1480 O O . ALA B 1 66 ? -16.422 19.281 6.801 1 96.88 66 ALA B O 1
ATOM 1481 N N . HIS B 1 67 ? -14.633 18.266 7.691 1 96 67 HIS B N 1
ATOM 1482 C CA . HIS B 1 67 ? -15.25 16.953 7.754 1 96 67 HIS B CA 1
ATOM 1483 C C . HIS B 1 67 ? -15.086 16.328 9.141 1 96 67 HIS B C 1
ATOM 1485 O O . HIS B 1 67 ? -14.367 15.336 9.297 1 96 67 HIS B O 1
ATOM 1491 N N . PRO B 1 68 ? -15.773 16.766 10.109 1 94.88 68 PRO B N 1
ATOM 1492 C CA . PRO B 1 68 ? -15.523 16.391 11.508 1 94.88 68 PRO B CA 1
ATOM 1493 C C . PRO B 1 68 ? -15.812 14.922 11.797 1 94.88 68 PRO B C 1
ATOM 1495 O O . PRO B 1 68 ? -15.367 14.391 12.812 1 94.88 68 PRO B O 1
ATOM 1498 N N . GLY B 1 69 ? -16.438 14.164 11 1 94.06 69 GLY B N 1
ATOM 1499 C CA . GLY B 1 69 ? -16.734 12.766 11.234 1 94.06 69 GLY B CA 1
ATOM 1500 C C . GLY B 1 69 ? -15.719 11.82 10.617 1 94.06 69 GLY B C 1
ATOM 1501 O O . GLY B 1 69 ? -15.766 10.609 10.844 1 94.06 69 GLY B O 1
ATOM 1502 N N . GLN B 1 70 ? -14.812 12.406 9.906 1 95.56 70 GLN B N 1
ATOM 1503 C CA . GLN B 1 70 ? -13.867 11.57 9.18 1 95.56 70 GLN B CA 1
ATOM 1504 C C . GLN B 1 70 ? -12.594 11.352 9.984 1 95.56 70 GLN B C 1
ATOM 1506 O O . GLN B 1 70 ? -12.109 12.266 10.648 1 95.56 70 GLN B O 1
ATOM 1511 N N . ALA B 1 71 ? -12.117 10.102 9.961 1 97.31 71 ALA B N 1
ATOM 1512 C CA . ALA B 1 71 ? -10.82 9.75 10.539 1 97.31 71 ALA B CA 1
ATOM 1513 C C . ALA B 1 71 ? -9.82 9.383 9.453 1 97.31 71 ALA B C 1
ATOM 1515 O O . ALA B 1 71 ? -10.203 8.984 8.352 1 97.31 71 ALA B O 1
ATOM 1516 N N . VAL B 1 72 ? -8.594 9.578 9.812 1 98.19 72 VAL B N 1
ATOM 1517 C CA . VAL B 1 72 ? -7.52 9.367 8.852 1 98.19 72 VAL B CA 1
ATOM 1518 C C . VAL B 1 72 ? -6.406 8.539 9.484 1 98.19 72 VAL B C 1
ATOM 1520 O O . VAL B 1 72 ? -6.023 8.773 10.633 1 98.19 72 VAL B O 1
ATOM 1523 N N . ALA B 1 73 ? -5.992 7.516 8.781 1 98.62 73 ALA B N 1
ATOM 1524 C CA . ALA B 1 73 ? -4.75 6.832 9.133 1 98.62 73 ALA B CA 1
ATOM 1525 C C . ALA B 1 73 ? -3.568 7.406 8.359 1 98.62 73 ALA B C 1
ATOM 1527 O O . ALA B 1 73 ? -3.619 7.523 7.133 1 98.62 73 ALA B O 1
ATOM 1528 N N . LEU B 1 74 ? -2.545 7.828 9.086 1 98.81 74 LEU B N 1
ATOM 1529 C CA . LEU B 1 74 ? -1.268 8.188 8.477 1 98.81 74 LEU B CA 1
ATOM 1530 C C . LEU B 1 74 ? -0.367 6.965 8.344 1 98.81 74 LEU B C 1
ATOM 1532 O O . LEU B 1 74 ? -0.034 6.32 9.344 1 98.81 74 LEU B O 1
ATOM 1536 N N . VAL B 1 75 ? -0.008 6.645 7.117 1 98.75 75 VAL B N 1
ATOM 1537 C CA . VAL B 1 75 ? 0.719 5.406 6.855 1 98.75 75 VAL B CA 1
ATOM 1538 C C . VAL B 1 75 ? 2.088 5.73 6.258 1 98.75 75 VAL B C 1
ATOM 1540 O O . VAL B 1 75 ? 2.178 6.309 5.172 1 98.75 75 VAL B O 1
ATOM 1543 N N . GLY B 1 76 ? 3.125 5.316 6.988 1 97.88 76 GLY B N 1
ATOM 1544 C CA . GLY B 1 76 ? 4.477 5.488 6.484 1 97.88 76 GLY B CA 1
ATOM 1545 C C . GLY B 1 76 ? 4.922 4.363 5.57 1 97.88 76 GLY B C 1
ATOM 1546 O O . GLY B 1 76 ? 4.566 3.203 5.785 1 97.88 76 GLY B O 1
ATOM 1547 N N . HIS B 1 77 ? 5.723 4.691 4.629 1 96.81 77 HIS B N 1
ATOM 1548 C CA . HIS B 1 77 ? 6.312 3.771 3.662 1 96.81 77 HIS B CA 1
ATOM 1549 C C . HIS B 1 77 ? 7.801 4.051 3.475 1 96.81 77 HIS B C 1
ATOM 1551 O O . HIS B 1 77 ? 8.25 5.191 3.619 1 96.81 77 HIS B O 1
ATOM 1557 N N . THR B 1 78 ? 8.469 2.988 3.125 1 96 78 THR B N 1
ATOM 1558 C CA . THR B 1 78 ? 9.891 3.109 2.826 1 96 78 THR B CA 1
ATOM 1559 C C . THR B 1 78 ? 10.211 2.508 1.461 1 96 78 THR B C 1
ATOM 1561 O O . THR B 1 78 ? 9.352 1.895 0.83 1 96 78 THR B O 1
ATOM 1564 N N . ASP B 1 79 ? 11.398 2.822 0.983 1 95.5 79 ASP B N 1
ATOM 1565 C CA . ASP B 1 79 ? 11.914 1.994 -0.103 1 95.5 79 ASP B CA 1
ATOM 1566 C C . ASP B 1 79 ? 12.344 0.622 0.41 1 95.5 79 ASP B C 1
ATOM 1568 O O . ASP B 1 79 ? 12.219 0.33 1.601 1 95.5 79 ASP B O 1
ATOM 1572 N N . ALA B 1 80 ? 12.867 -0.229 -0.448 1 95.56 80 ALA B N 1
ATOM 1573 C CA . ALA B 1 80 ? 13.078 -1.625 -0.072 1 95.56 80 ALA B CA 1
ATOM 1574 C C . ALA B 1 80 ? 14.523 -1.867 0.345 1 95.56 80 ALA B C 1
ATOM 1576 O O . ALA B 1 80 ? 15.031 -2.99 0.244 1 95.56 80 ALA B O 1
ATOM 1577 N N . GLU B 1 81 ? 15.203 -0.816 0.746 1 92.88 81 GLU B N 1
ATOM 1578 C CA . GLU B 1 81 ? 16.531 -0.995 1.299 1 92.88 81 GLU B CA 1
ATOM 1579 C C . GLU B 1 81 ? 16.484 -1.395 2.77 1 92.88 81 GLU B C 1
ATOM 1581 O O . GLU B 1 81 ? 15.859 -0.704 3.582 1 92.88 81 GLU B O 1
ATOM 1586 N N . GLY B 1 82 ? 17.062 -2.545 3.104 1 93.06 82 GLY B N 1
ATOM 1587 C CA . GLY B 1 82 ? 17.094 -2.992 4.488 1 93.06 82 GLY B CA 1
ATOM 1588 C C . GLY B 1 82 ? 15.992 -3.984 4.816 1 93.06 82 GLY B C 1
ATOM 1589 O O . GLY B 1 82 ? 15.203 -4.359 3.947 1 93.06 82 GLY B O 1
ATOM 1590 N N . SER B 1 83 ? 15.922 -4.434 6.07 1 95.56 83 SER B N 1
ATOM 1591 C CA . SER B 1 83 ? 14.992 -5.469 6.492 1 95.56 83 SER B CA 1
ATOM 1592 C C . SER B 1 83 ? 13.57 -4.922 6.609 1 95.56 83 SER B C 1
ATOM 1594 O O . SER B 1 83 ? 13.375 -3.744 6.914 1 95.56 83 SER B O 1
ATOM 1596 N N . LEU B 1 84 ? 12.656 -5.805 6.387 1 96.56 84 LEU B N 1
ATOM 1597 C CA . LEU B 1 84 ? 11.258 -5.402 6.473 1 96.56 84 LEU B CA 1
ATOM 1598 C C . LEU B 1 84 ? 10.914 -4.906 7.871 1 96.56 84 LEU B C 1
ATOM 1600 O O . LEU B 1 84 ? 10.281 -3.859 8.023 1 96.56 84 LEU B O 1
ATOM 1604 N N . ASP B 1 85 ? 11.352 -5.637 8.891 1 97.19 85 ASP B N 1
ATOM 1605 C CA . ASP B 1 85 ? 11 -5.27 10.258 1 97.19 85 ASP B CA 1
ATOM 1606 C C . ASP B 1 85 ? 11.523 -3.877 10.602 1 97.19 85 ASP B C 1
ATOM 1608 O O . ASP B 1 85 ? 10.805 -3.074 11.211 1 97.19 85 ASP B O 1
ATOM 1612 N N . ALA B 1 86 ? 12.773 -3.584 10.258 1 96.12 86 ALA B N 1
ATOM 1613 C CA . ALA B 1 86 ? 13.352 -2.268 10.516 1 96.12 86 ALA B CA 1
ATOM 1614 C C . ALA B 1 86 ? 12.586 -1.179 9.766 1 96.12 86 ALA B C 1
ATOM 1616 O O . ALA B 1 86 ? 12.359 -0.091 10.297 1 96.12 86 ALA B O 1
ATOM 1617 N N . ASN B 1 87 ? 12.195 -1.529 8.586 1 96.31 87 ASN B N 1
ATOM 1618 C CA . ASN B 1 87 ? 11.484 -0.553 7.766 1 96.31 87 ASN B CA 1
ATOM 1619 C C . ASN B 1 87 ? 10.062 -0.323 8.273 1 96.31 87 ASN B C 1
ATOM 1621 O O . ASN B 1 87 ? 9.547 0.79 8.188 1 96.31 87 ASN B O 1
ATOM 1625 N N . ILE B 1 88 ? 9.414 -1.345 8.789 1 97.19 88 ILE B N 1
ATOM 1626 C CA . ILE B 1 88 ? 8.102 -1.171 9.406 1 97.19 88 ILE B CA 1
ATOM 1627 C C . ILE B 1 88 ? 8.219 -0.245 10.617 1 97.19 88 ILE B C 1
ATOM 1629 O O . ILE B 1 88 ? 7.434 0.693 10.766 1 97.19 88 ILE B O 1
ATOM 1633 N N . ALA B 1 89 ? 9.195 -0.457 11.438 1 97.12 89 ALA B N 1
ATOM 1634 C CA . ALA B 1 89 ? 9.391 0.385 12.617 1 97.12 89 ALA B CA 1
ATOM 1635 C C . ALA B 1 89 ? 9.688 1.828 12.211 1 97.12 89 ALA B C 1
ATOM 1637 O O . ALA B 1 89 ? 9.117 2.766 12.773 1 97.12 89 ALA B O 1
ATOM 1638 N N . LEU B 1 90 ? 10.562 2.014 11.234 1 96.69 90 LEU B N 1
ATOM 1639 C CA . LEU B 1 90 ? 10.93 3.344 10.758 1 96.69 90 LEU B CA 1
ATOM 1640 C C . LEU B 1 90 ? 9.719 4.066 10.18 1 96.69 90 LEU B C 1
ATOM 1642 O O . LEU B 1 90 ? 9.453 5.219 10.523 1 96.69 90 LEU B O 1
ATOM 1646 N N . SER B 1 91 ? 9.031 3.426 9.344 1 97.06 91 SER B N 1
ATOM 1647 C CA . SER B 1 91 ? 7.895 4.047 8.68 1 97.06 91 SER B CA 1
ATOM 1648 C C . SER B 1 91 ? 6.797 4.398 9.68 1 97.06 91 SER B C 1
ATOM 1650 O O . SER B 1 91 ? 6.109 5.41 9.523 1 97.06 91 SER B O 1
ATOM 1652 N N . ARG B 1 92 ? 6.613 3.596 10.711 1 98.12 92 ARG B N 1
ATOM 1653 C CA . ARG B 1 92 ? 5.641 3.902 11.758 1 98.12 92 ARG B CA 1
ATOM 1654 C C . ARG B 1 92 ? 6.059 5.133 12.547 1 98.12 92 ARG B C 1
ATOM 1656 O O . ARG B 1 92 ? 5.23 5.988 12.867 1 98.12 92 ARG B O 1
ATOM 1663 N N . ARG B 1 93 ? 7.316 5.219 12.875 1 98 93 ARG B N 1
ATOM 1664 C CA . ARG B 1 93 ? 7.809 6.371 13.617 1 98 93 ARG B CA 1
ATOM 1665 C C . ARG B 1 93 ? 7.641 7.656 12.812 1 98 93 ARG B C 1
ATOM 1667 O O . ARG B 1 93 ? 7.281 8.695 13.367 1 98 93 ARG B O 1
ATOM 1674 N N . ARG B 1 94 ? 7.895 7.602 11.547 1 97.69 94 ARG B N 1
ATOM 1675 C CA . ARG B 1 94 ? 7.734 8.773 10.695 1 97.69 94 ARG B CA 1
ATOM 1676 C C . ARG B 1 94 ? 6.273 9.195 10.609 1 97.69 94 ARG B C 1
ATOM 1678 O O . ARG B 1 94 ? 5.957 10.383 10.703 1 97.69 94 ARG B O 1
ATOM 1685 N N . ALA B 1 95 ? 5.379 8.211 10.469 1 98.19 95 ALA B N 1
ATOM 1686 C CA . ALA B 1 95 ? 3.949 8.5 10.492 1 98.19 95 ALA B CA 1
ATOM 1687 C C . ALA B 1 95 ? 3.535 9.125 11.82 1 98.19 95 ALA B C 1
ATOM 1689 O O . ALA B 1 95 ? 2.725 10.055 11.852 1 98.19 95 ALA B O 1
ATOM 1690 N N . ALA B 1 96 ? 4.141 8.641 12.914 1 98.38 96 ALA B N 1
ATOM 1691 C CA . ALA B 1 96 ? 3.824 9.172 14.234 1 98.38 96 ALA B CA 1
ATOM 1692 C C . ALA B 1 96 ? 4.27 10.625 14.367 1 98.38 96 ALA B C 1
ATOM 1694 O O . ALA B 1 96 ? 3.578 11.445 14.977 1 98.38 96 ALA B O 1
ATOM 1695 N N . SER B 1 97 ? 5.406 10.93 13.812 1 97.88 97 SER B N 1
ATOM 1696 C CA . SER B 1 97 ? 5.879 12.312 13.836 1 97.88 97 SER B CA 1
ATOM 1697 C C . SER B 1 97 ? 4.93 13.234 13.078 1 97.88 97 SER B C 1
ATOM 1699 O O . SER B 1 97 ? 4.688 14.367 13.492 1 97.88 97 SER B O 1
ATOM 1701 N N . VAL B 1 98 ? 4.406 12.773 11.992 1 98.31 98 VAL B N 1
ATOM 1702 C CA . VAL B 1 98 ? 3.439 13.531 11.203 1 98.31 98 VAL B CA 1
ATOM 1703 C C . VAL B 1 98 ? 2.162 13.742 12.016 1 98.31 98 VAL B C 1
ATOM 1705 O O . VAL B 1 98 ? 1.612 14.844 12.047 1 98.31 98 VAL B O 1
ATOM 1708 N N . LEU B 1 99 ? 1.709 12.664 12.633 1 98.69 99 LEU B N 1
ATOM 1709 C CA . LEU B 1 99 ? 0.539 12.742 13.5 1 98.69 99 LEU B CA 1
ATOM 1710 C C . LEU B 1 99 ? 0.726 13.82 14.57 1 98.69 99 LEU B C 1
ATOM 1712 O O . LEU B 1 99 ? -0.154 14.656 14.773 1 98.69 99 LEU B O 1
ATOM 1716 N N . GLU B 1 100 ? 1.846 13.812 15.234 1 98.12 100 GLU B N 1
ATOM 1717 C CA . GLU B 1 100 ? 2.107 14.781 16.297 1 98.12 100 GLU B CA 1
ATOM 1718 C C . GLU B 1 100 ? 2.096 16.203 15.758 1 98.12 100 GLU B C 1
ATOM 1720 O O . GLU B 1 100 ? 1.589 17.125 16.406 1 98.12 100 GLU B O 1
ATOM 1725 N N . ARG B 1 101 ? 2.674 16.391 14.57 1 97.69 101 ARG B N 1
ATOM 1726 C CA . ARG B 1 101 ? 2.664 17.719 13.969 1 97.69 101 ARG B CA 1
ATOM 1727 C C . ARG B 1 101 ? 1.238 18.172 13.688 1 97.69 101 ARG B C 1
ATOM 1729 O O . ARG B 1 101 ? 0.905 19.344 13.914 1 97.69 101 ARG B O 1
ATOM 1736 N N . LEU B 1 102 ? 0.411 17.312 13.156 1 98.38 102 LEU B N 1
ATOM 1737 C CA . LEU B 1 102 ? -0.981 17.656 12.883 1 98.38 102 LEU B CA 1
ATOM 1738 C C . LEU B 1 102 ? -1.71 18.047 14.164 1 98.38 102 LEU B C 1
ATOM 1740 O O . LEU B 1 102 ? -2.494 19 14.164 1 98.38 102 LEU B O 1
ATOM 1744 N N . VAL B 1 103 ? -1.45 17.359 15.227 1 98.56 103 VAL B N 1
ATOM 1745 C CA . VAL B 1 103 ? -2.107 17.625 16.5 1 98.56 103 VAL B CA 1
ATOM 1746 C C . VAL B 1 103 ? -1.574 18.922 17.094 1 98.56 103 VAL B C 1
ATOM 1748 O O . VAL B 1 103 ? -2.348 19.828 17.422 1 98.56 103 VAL B O 1
ATOM 1751 N N . ASP B 1 104 ? -0.317 19.047 17.141 1 97.62 104 ASP B N 1
ATOM 1752 C CA . ASP B 1 104 ? 0.316 20.125 17.906 1 97.62 104 ASP B CA 1
ATOM 1753 C C . ASP B 1 104 ? 0.241 21.453 17.156 1 97.62 104 ASP B C 1
ATOM 1755 O O . ASP B 1 104 ? 0 22.5 17.75 1 97.62 104 ASP B O 1
ATOM 1759 N N . SER B 1 105 ? 0.438 21.406 15.867 1 96.88 105 SER B N 1
ATOM 1760 C CA . SER B 1 105 ? 0.605 22.641 15.109 1 96.88 105 SER B CA 1
ATOM 1761 C C . SER B 1 105 ? -0.671 23.016 14.367 1 96.88 105 SER B C 1
ATOM 1763 O O . SER B 1 105 ? -0.863 24.172 13.992 1 96.88 105 SER B O 1
ATOM 1765 N N . HIS B 1 106 ? -1.482 22.031 14.117 1 97.19 106 HIS B N 1
ATOM 1766 C CA . HIS B 1 106 ? -2.641 22.328 13.289 1 97.19 106 HIS B CA 1
ATOM 1767 C C . HIS B 1 106 ? -3.943 22.109 14.047 1 97.19 106 HIS B C 1
ATOM 1769 O O . HIS B 1 106 ? -5.027 22.344 13.516 1 97.19 106 HIS B O 1
ATOM 1775 N N . GLY B 1 107 ? -3.877 21.5 15.219 1 97.81 107 GLY B N 1
ATOM 1776 C CA . GLY B 1 107 ? -5.031 21.422 16.094 1 97.81 107 GLY B CA 1
ATOM 1777 C C . GLY B 1 107 ? -5.953 20.266 15.758 1 97.81 107 GLY B C 1
ATOM 1778 O O . GLY B 1 107 ? -7.117 20.25 16.156 1 97.81 107 GLY B O 1
ATOM 1779 N N . VAL B 1 108 ? -5.465 19.312 15.008 1 98.62 108 VAL B N 1
ATOM 1780 C CA . VAL B 1 108 ? -6.289 18.156 14.68 1 98.62 108 VAL B CA 1
ATOM 1781 C C . VAL B 1 108 ? -6.5 17.297 15.922 1 98.62 108 VAL B C 1
ATOM 1783 O O . VAL B 1 108 ? -5.566 17.078 16.703 1 98.62 108 VAL B O 1
ATOM 1786 N N . ASP B 1 109 ? -7.758 16.844 16.141 1 98.5 109 ASP B N 1
ATOM 1787 C CA . ASP B 1 109 ? -8.062 15.945 17.25 1 98.5 109 ASP B CA 1
ATOM 1788 C C . ASP B 1 109 ? -7.309 14.625 17.125 1 98.5 109 ASP B C 1
ATOM 1790 O O . ASP B 1 109 ? -7.484 13.898 16.141 1 98.5 109 ASP B O 1
ATOM 1794 N N . ARG B 1 110 ? -6.473 14.297 18.078 1 98.5 110 ARG B N 1
ATOM 1795 C CA . ARG B 1 110 ? -5.656 13.086 18.078 1 98.5 110 ARG B CA 1
ATOM 1796 C C . ARG B 1 110 ? -6.52 11.844 17.891 1 98.5 110 ARG B C 1
ATOM 1798 O O . ARG B 1 110 ? -6.086 10.875 17.266 1 98.5 110 ARG B O 1
ATOM 1805 N N . ALA B 1 111 ? -7.715 11.852 18.359 1 98 111 ALA B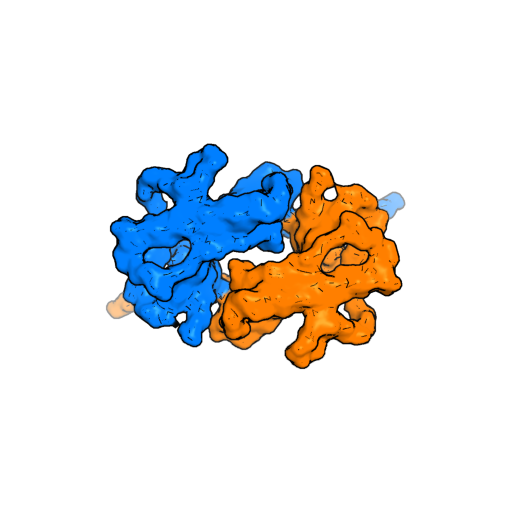 N 1
ATOM 1806 C CA . ALA B 1 111 ? -8.602 10.688 18.312 1 98 111 ALA B CA 1
ATOM 1807 C C . ALA B 1 111 ? -9.008 10.359 16.891 1 98 111 ALA B C 1
ATOM 1809 O O . ALA B 1 111 ? -9.5 9.258 16.609 1 98 111 ALA B O 1
ATOM 1810 N N . ARG B 1 112 ? -8.836 11.281 15.953 1 98.25 112 ARG B N 1
ATOM 1811 C CA . ARG B 1 112 ? -9.258 11.086 14.562 1 98.25 112 ARG B CA 1
ATOM 1812 C C . ARG B 1 112 ? -8.078 10.664 13.695 1 98.25 112 ARG B C 1
ATOM 1814 O O . ARG B 1 112 ? -8.219 10.531 12.477 1 98.25 112 ARG B O 1
ATOM 1821 N N . LEU B 1 113 ? -6.93 10.453 14.359 1 98.62 113 LEU B N 1
ATOM 1822 C CA . LEU B 1 113 ? -5.723 10.078 13.625 1 98.62 113 LEU B CA 1
ATOM 1823 C C . LEU B 1 113 ? -5.152 8.766 14.148 1 98.62 113 LEU B C 1
ATOM 1825 O O . LEU B 1 113 ? -5.262 8.469 15.344 1 98.62 113 LEU B O 1
ATOM 1829 N N . SER B 1 114 ? -4.578 7.996 13.328 1 98.38 114 SER B N 1
ATOM 1830 C CA . SER B 1 114 ? -3.699 6.887 13.68 1 98.38 114 SER B CA 1
ATOM 1831 C C . SER B 1 114 ? -2.424 6.898 12.844 1 98.38 114 SER B C 1
ATOM 1833 O O . SER B 1 114 ? -2.396 7.469 11.758 1 98.38 114 SER B O 1
ATOM 1835 N N . ALA B 1 115 ? -1.355 6.406 13.398 1 98.75 115 ALA B N 1
ATOM 1836 C CA . ALA B 1 115 ? -0.073 6.27 12.711 1 98.75 115 ALA B CA 1
ATOM 1837 C C . ALA B 1 115 ? 0.298 4.805 12.523 1 98.75 115 ALA B C 1
ATOM 1839 O O . ALA B 1 115 ? 0.332 4.035 13.492 1 98.75 115 ALA B O 1
ATOM 1840 N N . GLU B 1 116 ? 0.52 4.441 11.312 1 98.56 116 GLU B N 1
ATOM 1841 C CA . GLU B 1 116 ? 0.865 3.072 10.938 1 98.56 116 GLU B CA 1
ATOM 1842 C C . GLU B 1 116 ? 2.098 3.039 10.039 1 98.56 116 GLU B C 1
ATOM 1844 O O . GLU B 1 116 ? 2.486 4.062 9.477 1 98.56 116 GLU B O 1
ATOM 1849 N N . GLY B 1 117 ? 2.764 1.922 9.961 1 97.75 117 GLY B N 1
ATOM 1850 C CA . GLY B 1 117 ? 3.938 1.714 9.125 1 97.75 117 GLY B CA 1
ATOM 1851 C C . GLY B 1 117 ? 3.881 0.425 8.328 1 97.75 117 GLY B C 1
ATOM 1852 O O . GLY B 1 117 ? 3.557 -0.633 8.867 1 97.75 117 GLY B O 1
ATOM 1853 N N . MET B 1 118 ? 4.234 0.527 7.07 1 96 118 MET B N 1
ATOM 1854 C CA . MET B 1 118 ? 4.109 -0.643 6.203 1 96 118 MET B CA 1
ATOM 1855 C C . MET B 1 118 ? 5.457 -1.011 5.594 1 96 118 MET B C 1
ATOM 1857 O O . MET B 1 118 ? 5.551 -1.963 4.816 1 96 118 MET B O 1
ATOM 1861 N N . GLY B 1 119 ? 6.449 -0.236 5.926 1 97 119 GLY B N 1
ATOM 1862 C CA . GLY B 1 119 ? 7.727 -0.479 5.27 1 97 119 GLY B CA 1
ATOM 1863 C C . GLY B 1 119 ? 7.633 -0.44 3.756 1 97 119 GLY B C 1
ATOM 1864 O O . GLY B 1 119 ? 7.094 0.508 3.184 1 97 119 GLY B O 1
ATOM 1865 N N . TRP B 1 120 ? 8.156 -1.425 3.152 1 97.38 120 TRP B N 1
ATOM 1866 C CA . TRP B 1 120 ? 8.258 -1.379 1.698 1 97.38 120 TRP B CA 1
ATOM 1867 C C . TRP B 1 120 ? 7.223 -2.287 1.047 1 97.38 120 TRP B C 1
ATOM 1869 O O . TRP B 1 120 ? 7.34 -2.629 -0.132 1 97.38 120 TRP B O 1
ATOM 1879 N N . LEU B 1 121 ? 6.188 -2.648 1.724 1 98 121 LEU B N 1
ATOM 1880 C CA . LEU B 1 121 ? 5.25 -3.68 1.287 1 98 121 LEU B CA 1
ATOM 1881 C C . LEU B 1 121 ? 4.25 -3.115 0.281 1 98 121 LEU B C 1
ATOM 1883 O O . LEU B 1 121 ? 3.551 -3.873 -0.394 1 98 121 LEU B O 1
ATOM 1887 N N . ALA B 1 122 ? 4.191 -1.806 0.151 1 97.5 122 ALA B N 1
ATOM 1888 C CA . ALA B 1 122 ? 3.252 -1.178 -0.775 1 97.5 122 ALA B CA 1
ATOM 1889 C C . ALA B 1 122 ? 3.932 -0.077 -1.584 1 97.5 122 ALA B C 1
ATOM 1891 O O . ALA B 1 122 ? 3.648 1.107 -1.394 1 97.5 122 ALA B O 1
ATOM 1892 N N . PRO B 1 123 ? 4.711 -0.5 -2.52 1 97.5 123 PRO B N 1
ATOM 1893 C CA . PRO B 1 123 ? 5.422 0.522 -3.293 1 97.5 123 PRO B CA 1
ATOM 1894 C C . PRO B 1 123 ? 4.516 1.236 -4.293 1 97.5 123 PRO B C 1
ATOM 1896 O O . PRO B 1 123 ? 3.564 0.64 -4.809 1 97.5 123 PRO B O 1
ATOM 1899 N N . LEU B 1 124 ? 4.828 2.508 -4.547 1 95.31 124 LEU B N 1
ATOM 1900 C CA . LEU B 1 124 ? 4.191 3.271 -5.613 1 95.31 124 LEU B CA 1
ATOM 1901 C C . LEU B 1 124 ? 4.926 3.064 -6.938 1 95.31 124 LEU B C 1
ATOM 1903 O O . LEU B 1 124 ? 4.328 3.199 -8.008 1 95.31 124 LEU B O 1
ATOM 1907 N N . ALA B 1 125 ? 6.188 2.842 -6.82 1 95.5 125 ALA B N 1
ATOM 1908 C CA . ALA B 1 125 ? 7.078 2.703 -7.973 1 95.5 125 ALA B CA 1
ATOM 1909 C C . ALA B 1 125 ? 8.148 1.652 -7.707 1 95.5 125 ALA B C 1
ATOM 1911 O O . ALA B 1 125 ? 8.242 1.109 -6.605 1 95.5 125 ALA B O 1
ATOM 1912 N N . SER B 1 126 ? 8.859 1.419 -8.766 1 96 126 SER B N 1
ATOM 1913 C CA . SER B 1 126 ? 9.852 0.353 -8.672 1 96 126 SER B CA 1
ATOM 1914 C C . SER B 1 126 ? 10.969 0.723 -7.707 1 96 126 SER B C 1
ATOM 1916 O O . SER B 1 126 ? 11.461 1.854 -7.723 1 96 126 SER B O 1
ATOM 1918 N N . ASN B 1 127 ? 11.328 -0.29 -6.891 1 96 127 ASN B N 1
ATOM 1919 C CA . ASN B 1 127 ? 12.461 -0.093 -5.996 1 96 127 ASN B CA 1
ATOM 1920 C C . ASN B 1 127 ? 13.789 -0.348 -6.707 1 96 127 ASN B C 1
ATOM 1922 O O . ASN B 1 127 ? 14.852 -0.3 -6.082 1 96 127 ASN B O 1
ATOM 1926 N N . LEU B 1 128 ? 13.711 -0.615 -7.973 1 92.75 128 LEU B N 1
ATOM 1927 C CA . LEU B 1 128 ? 14.922 -0.917 -8.727 1 92.75 128 LEU B CA 1
ATOM 1928 C C . LEU B 1 128 ? 15.57 0.361 -9.25 1 92.75 128 LEU B C 1
ATOM 1930 O O . LEU B 1 128 ? 16.703 0.332 -9.742 1 92.75 128 LEU B O 1
ATOM 1934 N N . SER B 1 129 ? 14.867 1.488 -9.188 1 93.38 129 SER B N 1
ATOM 1935 C CA . SER B 1 129 ? 15.422 2.768 -9.617 1 93.38 129 SER B CA 1
ATOM 1936 C C . SER B 1 129 ? 15.508 3.748 -8.453 1 93.38 129 SER B C 1
ATOM 1938 O O . SER B 1 129 ? 14.734 3.654 -7.492 1 93.38 129 SER B O 1
ATOM 1940 N N . ALA B 1 130 ? 16.438 4.707 -8.57 1 94.12 130 ALA B N 1
ATOM 1941 C CA . ALA B 1 130 ? 16.578 5.738 -7.547 1 94.12 130 ALA B CA 1
ATOM 1942 C C . ALA B 1 130 ? 15.312 6.586 -7.445 1 94.12 130 ALA B C 1
ATOM 1944 O O . ALA B 1 130 ? 14.883 6.93 -6.344 1 94.12 130 ALA B O 1
ATOM 1945 N N . GLU B 1 131 ? 14.836 6.883 -8.602 1 94.75 131 GLU B N 1
ATOM 1946 C CA . GLU B 1 131 ? 13.617 7.691 -8.633 1 94.75 131 GLU B CA 1
ATOM 1947 C C . GLU B 1 131 ? 12.453 6.953 -7.98 1 94.75 131 GLU B C 1
ATOM 1949 O O . GLU B 1 131 ? 11.68 7.551 -7.223 1 94.75 131 GLU B O 1
ATOM 1954 N N . GLY B 1 132 ? 12.289 5.684 -8.273 1 95.75 132 GLY B N 1
ATOM 1955 C CA . GLY B 1 132 ? 11.25 4.891 -7.637 1 95.75 132 GLY B CA 1
ATOM 1956 C C . GLY B 1 132 ? 11.422 4.773 -6.133 1 95.75 132 GLY B C 1
ATOM 1957 O O . GLY B 1 132 ? 10.453 4.871 -5.383 1 95.75 132 GLY B O 1
ATOM 1958 N N . ARG B 1 133 ? 12.672 4.59 -5.684 1 95.06 133 ARG B N 1
ATOM 1959 C CA . ARG B 1 133 ? 12.953 4.512 -4.254 1 95.06 133 ARG B CA 1
ATOM 1960 C C . ARG B 1 133 ? 12.586 5.812 -3.549 1 95.06 133 ARG B C 1
ATOM 1962 O O . ARG B 1 133 ? 11.992 5.793 -2.471 1 95.06 133 ARG B O 1
ATOM 1969 N N . GLU B 1 134 ? 12.891 6.863 -4.148 1 93.5 134 GLU B N 1
ATOM 1970 C CA . GLU B 1 134 ? 12.539 8.156 -3.57 1 93.5 134 GLU B CA 1
ATOM 1971 C C . GLU B 1 134 ? 11.023 8.328 -3.471 1 93.5 134 GLU B C 1
ATOM 1973 O O . GLU B 1 134 ? 10.516 8.781 -2.445 1 93.5 134 GLU B O 1
ATOM 1978 N N . ALA B 1 135 ? 10.32 7.949 -4.48 1 94.44 135 ALA B N 1
ATOM 1979 C CA . ALA B 1 135 ? 8.867 8.062 -4.484 1 94.44 135 ALA B CA 1
ATOM 1980 C C . ALA B 1 135 ? 8.242 7.168 -3.416 1 94.44 135 ALA B C 1
ATOM 1982 O O . ALA B 1 135 ? 7.184 7.488 -2.871 1 94.44 135 ALA B O 1
ATOM 1983 N N . ASN B 1 136 ? 8.891 6.09 -3.164 1 95.38 136 ASN B N 1
ATOM 1984 C CA . ASN B 1 136 ? 8.359 5.125 -2.203 1 95.38 136 ASN B CA 1
ATOM 1985 C C . ASN B 1 136 ? 8.547 5.613 -0.768 1 95.38 136 ASN B C 1
ATOM 1987 O O . ASN B 1 136 ? 7.797 5.207 0.127 1 95.38 136 ASN B O 1
ATOM 1991 N N . ARG B 1 137 ? 9.547 6.461 -0.537 1 94.56 137 ARG B N 1
ATOM 1992 C CA . ARG B 1 137 ? 9.742 7.066 0.774 1 94.56 137 ARG B CA 1
ATOM 1993 C C . ARG B 1 137 ? 8.719 8.164 1.031 1 94.56 137 ARG B C 1
ATOM 1995 O O . ARG B 1 137 ? 8.953 9.328 0.707 1 94.56 137 ARG B O 1
ATOM 2002 N N . ARG B 1 138 ? 7.57 7.66 1.714 1 94.94 138 ARG B N 1
ATOM 2003 C CA . ARG B 1 138 ? 6.457 8.602 1.791 1 94.94 138 ARG B CA 1
ATOM 2004 C C . ARG B 1 138 ? 5.574 8.305 2.998 1 94.94 138 ARG B C 1
ATOM 2006 O O . ARG B 1 138 ? 5.672 7.234 3.598 1 94.94 138 ARG B O 1
ATOM 2013 N N . VAL B 1 139 ? 4.824 9.336 3.387 1 98 139 VAL B N 1
ATOM 2014 C CA . VAL B 1 139 ? 3.662 9.148 4.25 1 98 139 VAL B CA 1
ATOM 2015 C C . VAL B 1 139 ? 2.383 9.422 3.465 1 98 139 VAL B C 1
ATOM 2017 O O . VAL B 1 139 ? 2.311 10.383 2.701 1 98 139 VAL B O 1
ATOM 2020 N N . GLU B 1 140 ? 1.428 8.578 3.615 1 97.94 140 GLU B N 1
ATOM 2021 C CA . GLU B 1 140 ? 0.124 8.727 2.975 1 97.94 140 GLU B CA 1
ATOM 2022 C C . GLU B 1 140 ? -0.986 8.867 4.012 1 97.94 140 GLU B C 1
ATOM 2024 O O . GLU B 1 140 ? -0.916 8.273 5.09 1 97.94 140 GLU B O 1
ATOM 2029 N N . ALA B 1 141 ? -1.93 9.68 3.676 1 98.62 141 ALA B N 1
ATOM 2030 C CA . ALA B 1 141 ? -3.182 9.727 4.426 1 98.62 141 ALA B CA 1
ATOM 2031 C C . ALA B 1 141 ? -4.223 8.789 3.818 1 98.62 141 ALA B C 1
ATOM 2033 O O . ALA B 1 141 ? -4.488 8.852 2.615 1 98.62 141 ALA B O 1
ATOM 2034 N N . VAL B 1 142 ? -4.777 7.941 4.625 1 98.25 142 VAL B N 1
ATOM 2035 C CA . VAL B 1 142 ? -5.82 7.016 4.195 1 98.25 142 VAL B CA 1
ATOM 2036 C C . VAL B 1 142 ? -7.129 7.34 4.91 1 98.25 142 VAL B C 1
ATOM 2038 O O . VAL B 1 142 ? -7.176 7.367 6.141 1 98.25 142 VAL B O 1
ATOM 2041 N N . LEU B 1 143 ? -8.102 7.582 4.125 1 97.5 143 LEU B N 1
ATOM 2042 C CA . LEU B 1 143 ? -9.422 7.91 4.664 1 97.5 143 LEU B CA 1
ATOM 2043 C C . LEU B 1 143 ? -10.125 6.656 5.18 1 97.5 143 LEU B C 1
ATOM 2045 O O . LEU B 1 143 ? -10.227 5.656 4.465 1 97.5 143 LEU B O 1
ATOM 2049 N N . LEU B 1 144 ? -10.539 6.695 6.383 1 94.5 144 LEU B N 1
ATOM 2050 C CA . LEU B 1 144 ? -11.203 5.547 7 1 94.5 144 LEU B CA 1
ATOM 2051 C C . LEU B 1 144 ? -12.719 5.707 6.957 1 94.5 144 LEU B C 1
ATOM 2053 O O . LEU B 1 144 ? -13.234 6.824 7.059 1 94.5 144 LEU B O 1
ATOM 2057 N N . PRO B 1 145 ? -13.414 4.574 6.766 1 89.25 145 PRO B N 1
ATOM 2058 C CA . PRO B 1 145 ? -14.875 4.664 6.836 1 89.25 145 PRO B CA 1
ATOM 2059 C C . PRO B 1 145 ? -15.375 5.039 8.227 1 89.25 145 PRO B C 1
ATOM 2061 O O . PRO B 1 145 ? -14.672 4.84 9.219 1 89.25 145 PRO B O 1
ATOM 2064 N N . GLU B 1 146 ? -16.516 5.73 8.281 1 82 146 GLU B N 1
ATOM 2065 C CA . GLU B 1 146 ? -17.141 6.148 9.531 1 82 146 GLU B CA 1
ATOM 2066 C C . GLU B 1 146 ? -17.672 4.949 10.312 1 82 146 GLU B C 1
ATOM 2068 O O . GLU B 1 146 ? -18.047 3.936 9.719 1 82 146 GLU B O 1
#